Protein AF-A0A4R2F3A5-F1 (afdb_monomer)

Foldseek 3Di:
DDDDDDDDDPDPPPPPPLPVVLVDDDDVSQVVVCVLCVVLVHHDDDPDPVRSVVVLVVCVVVVPDSDPDDPVNSSVVVSVVSVVVVVVRPDPPPPPPPDDDDPVVQVVLVVVCVVVVHDSVVSVVCVVVPCPVVVVVVVVVVVVVVVVVVVVVVVVVVVVVVVVVVVVVVVVVVVVVVVLVVLVVVLVVLVVVLVVVVVCCVPPVPDDPVNNVVSVVVSVVVVVVSVVVVVVPD

Radius of gyration: 59.11 Å; Cα contacts (8 Å, |Δi|>4): 58; chains: 1; bounding box: 98×47×172 Å

Organism: NCBI:txid552357

Sequence (234 aa):
MSTDITNSGSSRRGRENQFKFLTSGTINKTEWLKKYLLKQGILVNSLYISGIIEELNHMRRSQQLLGELTWEELIKKMKKSYQTANYRASKPTRRTVAITLSAECINSIEKFAKSNKITKNLAVEELINDNFNLYFEKYKKLKHQEKIAREQNKSIELIEIKGTLKGEIKKLESVIKYKDKSIELMKIELDFLFKKLTSLAYEKKDIELDEFLEIQEKYFDCISRVNDSCKYFS

Secondary structure (DSSP, 8-state):
-----------GGG-S-TTGGGTSSSS-HHHHHHHHHHHTT-----SSHHHHHHHHHHHHHTT---TT--HHHHHHHHHHHHHHHHHHHHS--------PPPHHHHHHHHHHHHHHT--HHHHHHHHHSS-HHHHHHHHHHHHHHHHHHHHHHHHHHHHHHHHHHHHHHHHHHHHHHHHHHHHHHHHHHHHHHHHHHHHHHHHH--S-HHHHHHHHHHHHHHHHHHHHHHHT--

pLDDT: mean 74.79, std 15.0, range [25.98, 93.19]

Mean predicted aligned error: 20.96 Å

Solvent-accessible surface area (backbone atoms only — not comparable to full-atom values): 13975 Å² total; per-residue (Å²): 141,81,86,85,83,80,76,90,73,86,65,86,79,80,73,75,58,93,59,53,77,77,72,59,87,93,68,73,54,52,61,54,48,52,56,52,35,47,76,73,74,43,89,76,84,53,88,44,59,68,50,41,52,48,52,53,53,47,42,60,74,69,63,60,76,58,75,95,52,51,74,68,56,51,52,53,52,50,52,54,51,50,54,52,51,50,55,56,68,71,41,83,77,75,79,77,77,83,78,78,74,54,70,69,57,51,54,52,47,48,52,50,12,63,76,68,75,47,53,62,66,57,43,51,50,47,57,69,65,72,46,42,64,62,50,51,53,51,49,52,52,50,56,50,52,53,51,52,52,53,53,51,51,53,52,50,53,53,51,51,52,52,50,51,50,55,53,51,50,55,52,50,54,53,51,50,55,52,49,52,54,52,50,53,53,51,52,55,51,51,54,50,51,50,52,54,52,52,51,47,40,71,74,64,69,76,57,58,69,68,62,53,51,54,53,51,52,52,50,53,52,50,53,50,54,52,54,58,61,52,66,81,78,113

Structure (mmCIF, N/CA/C/O backbone):
data_AF-A0A4R2F3A5-F1
#
_entry.id   AF-A0A4R2F3A5-F1
#
loop_
_atom_site.group_PDB
_atom_site.id
_atom_site.type_symbol
_atom_site.label_atom_id
_atom_site.label_alt_id
_atom_site.label_comp_id
_atom_site.label_asym_id
_atom_site.label_entity_id
_atom_site.label_seq_id
_atom_site.pdbx_PDB_ins_code
_atom_site.Cartn_x
_atom_site.Cartn_y
_atom_site.Cartn_z
_atom_site.occupancy
_atom_site.B_iso_or_equiv
_atom_site.auth_seq_id
_atom_site.auth_comp_id
_atom_site.auth_asym_id
_atom_site.auth_atom_id
_atom_site.pdbx_PDB_model_num
ATOM 1 N N . MET A 1 1 ? 25.609 37.861 -103.794 1.00 41.16 1 MET A N 1
ATOM 2 C CA . MET A 1 1 ? 25.559 36.428 -103.440 1.00 41.16 1 MET A CA 1
ATOM 3 C C . MET A 1 1 ? 26.986 35.978 -103.235 1.00 41.16 1 MET A C 1
ATOM 5 O O . MET A 1 1 ? 27.676 35.695 -104.203 1.00 41.16 1 MET A O 1
ATOM 9 N N . SER A 1 2 ? 27.446 36.036 -101.991 1.00 25.98 2 SER A N 1
ATOM 10 C CA . SER A 1 2 ? 28.813 35.684 -101.627 1.00 25.98 2 SER A CA 1
ATOM 11 C C . SER A 1 2 ? 28.762 34.810 -100.389 1.00 25.98 2 SER A C 1
ATOM 13 O O . SER A 1 2 ? 28.007 35.062 -99.457 1.00 25.98 2 SER A O 1
ATOM 15 N N . THR A 1 3 ? 29.511 33.730 -100.507 1.00 31.59 3 THR A N 1
ATOM 16 C CA . THR A 1 3 ? 29.659 32.558 -99.659 1.00 31.59 3 THR A CA 1
ATOM 17 C C . THR A 1 3 ? 30.188 32.890 -98.268 1.00 31.59 3 THR A C 1
ATOM 19 O O . THR A 1 3 ? 31.326 33.347 -98.153 1.00 31.59 3 THR A O 1
ATOM 22 N N . ASP A 1 4 ? 29.426 32.555 -97.227 1.00 26.02 4 ASP A N 1
ATOM 23 C CA . ASP A 1 4 ? 29.957 32.468 -95.867 1.00 26.02 4 ASP A CA 1
ATOM 24 C C . ASP A 1 4 ? 30.541 31.077 -95.620 1.00 26.02 4 ASP A C 1
ATOM 26 O O . ASP A 1 4 ? 29.852 30.089 -95.361 1.00 26.02 4 ASP A O 1
ATOM 30 N N . ILE A 1 5 ? 31.867 31.034 -95.703 1.00 36.72 5 ILE A N 1
ATOM 31 C CA . ILE A 1 5 ? 32.716 30.002 -95.123 1.00 36.72 5 ILE A CA 1
ATOM 32 C C . ILE A 1 5 ? 32.721 30.257 -93.611 1.00 36.72 5 ILE A C 1
ATOM 34 O O . ILE A 1 5 ? 33.447 31.126 -93.130 1.00 36.72 5 ILE A O 1
ATOM 38 N N . THR A 1 6 ? 31.932 29.506 -92.838 1.00 33.56 6 THR A N 1
ATOM 39 C CA . THR A 1 6 ? 32.118 29.465 -91.382 1.00 33.56 6 THR A CA 1
ATOM 40 C C . THR A 1 6 ? 33.056 28.326 -91.010 1.00 33.56 6 THR A C 1
ATOM 42 O O . THR A 1 6 ? 32.737 27.140 -91.017 1.00 33.56 6 THR A O 1
ATOM 45 N N . ASN A 1 7 ? 34.275 28.770 -90.721 1.00 28.92 7 ASN A N 1
ATOM 46 C CA . ASN A 1 7 ? 35.384 28.054 -90.125 1.00 28.92 7 ASN A CA 1
ATOM 47 C C . ASN A 1 7 ? 34.969 27.039 -89.050 1.00 28.92 7 ASN A C 1
ATOM 49 O O . ASN A 1 7 ? 34.399 27.367 -88.009 1.00 28.92 7 ASN A O 1
ATOM 53 N N . SER A 1 8 ? 35.423 25.810 -89.275 1.00 38.56 8 SER A N 1
ATOM 54 C CA . SER A 1 8 ? 35.697 24.796 -88.267 1.00 38.56 8 SER A CA 1
ATOM 55 C C . SER A 1 8 ? 36.558 25.363 -87.133 1.00 38.56 8 SER A C 1
ATOM 57 O O . SER A 1 8 ? 37.737 25.661 -87.323 1.00 38.56 8 SER A O 1
ATOM 59 N N . GLY A 1 9 ? 35.981 25.480 -85.939 1.00 34.25 9 GLY A N 1
ATOM 60 C CA . GLY A 1 9 ? 36.665 26.048 -84.777 1.00 34.25 9 GLY A CA 1
ATOM 61 C C . GLY A 1 9 ? 36.134 25.552 -83.434 1.00 34.25 9 GLY A C 1
ATOM 62 O O . GLY A 1 9 ? 36.147 26.299 -82.461 1.00 34.25 9 GLY A O 1
ATOM 63 N N . SER A 1 10 ? 35.659 24.305 -83.332 1.00 34.47 10 SER A N 1
ATOM 64 C CA . SER A 1 10 ? 35.286 23.725 -82.035 1.00 34.47 10 SER A CA 1
ATOM 65 C C . SER A 1 10 ? 36.524 23.217 -81.282 1.00 34.47 10 SER A C 1
ATOM 67 O O . SER A 1 10 ? 36.947 22.065 -81.360 1.00 34.47 10 SER A O 1
ATOM 69 N N . SER A 1 11 ? 37.126 24.168 -80.567 1.00 33.09 11 SER A N 1
ATOM 70 C CA . SER A 1 11 ? 37.988 24.049 -79.387 1.00 33.09 11 SER A CA 1
ATOM 71 C C . SER A 1 11 ? 38.362 22.621 -78.944 1.00 33.09 11 SER A C 1
ATOM 73 O O . SER A 1 11 ? 37.605 21.907 -78.281 1.00 33.09 11 SER A O 1
ATOM 75 N N . ARG A 1 12 ? 39.618 22.242 -79.213 1.00 36.78 12 ARG A N 1
ATOM 76 C CA . ARG A 1 12 ? 40.298 21.036 -78.698 1.00 36.78 12 ARG A CA 1
ATOM 77 C C . ARG A 1 12 ? 40.442 20.990 -77.158 1.00 36.78 12 ARG A C 1
ATOM 79 O O . ARG A 1 12 ? 40.933 19.990 -76.651 1.00 36.78 12 ARG A O 1
ATOM 86 N N . ARG A 1 13 ? 39.994 22.006 -76.402 1.00 36.62 13 ARG A N 1
ATOM 87 C CA . ARG A 1 13 ? 40.165 22.103 -74.932 1.00 36.62 13 ARG A CA 1
ATOM 88 C C . ARG A 1 13 ? 39.034 21.483 -74.087 1.00 36.62 13 ARG A C 1
ATOM 90 O O . ARG A 1 13 ? 39.166 21.405 -72.876 1.00 36.62 13 ARG A O 1
ATOM 97 N N . GLY A 1 14 ? 37.942 20.997 -74.689 1.00 38.62 14 GLY A N 1
ATOM 98 C CA . GLY A 1 14 ? 36.805 20.390 -73.961 1.00 38.62 14 GLY A CA 1
ATOM 99 C C . GLY A 1 14 ? 36.843 18.860 -73.784 1.00 38.62 14 GLY A C 1
ATOM 100 O O . GLY A 1 14 ? 35.924 18.288 -73.203 1.00 38.62 14 GLY A O 1
ATOM 101 N N . ARG A 1 15 ? 37.868 18.171 -74.311 1.00 45.50 15 ARG A N 1
ATOM 102 C CA . ARG A 1 15 ? 37.985 16.693 -74.291 1.00 45.50 15 ARG A CA 1
ATOM 103 C C . ARG A 1 15 ? 38.938 16.163 -73.214 1.00 45.50 15 ARG A C 1
ATOM 105 O O . ARG A 1 15 ? 39.328 14.999 -73.266 1.00 45.50 15 ARG A O 1
ATOM 112 N N . GLU A 1 16 ? 39.320 16.987 -72.244 1.00 51.19 16 GLU A N 1
ATOM 113 C CA . GLU A 1 16 ? 40.162 16.553 -71.130 1.00 51.19 16 GLU A CA 1
ATOM 114 C C . GLU A 1 16 ? 39.345 15.729 -70.123 1.00 51.19 16 GLU A C 1
ATOM 116 O O . GLU A 1 16 ? 38.515 16.244 -69.379 1.00 51.19 16 GLU A O 1
ATOM 121 N N . ASN A 1 17 ? 39.576 14.411 -70.151 1.00 62.28 17 ASN A N 1
ATOM 122 C CA . ASN A 1 17 ? 39.140 13.393 -69.192 1.00 62.28 17 ASN A CA 1
ATOM 123 C C . ASN A 1 17 ? 37.719 13.574 -68.624 1.00 62.28 17 ASN A C 1
ATOM 125 O O . ASN A 1 17 ? 37.519 13.887 -67.450 1.00 62.28 17 ASN A O 1
ATOM 129 N N . GLN A 1 18 ? 36.707 13.232 -69.430 1.00 68.56 18 GLN A N 1
ATOM 130 C CA . GLN A 1 18 ? 35.302 13.122 -68.993 1.00 68.56 18 GLN A CA 1
ATOM 131 C C . GLN A 1 18 ? 35.112 12.177 -67.783 1.00 68.56 18 GLN A C 1
ATOM 133 O O . GLN A 1 18 ? 34.117 12.263 -67.066 1.00 68.56 18 GLN A O 1
ATOM 138 N N . PHE A 1 19 ? 36.106 11.329 -67.511 1.00 72.06 19 PHE A N 1
ATOM 139 C CA . PHE A 1 19 ? 36.180 10.393 -66.393 1.00 72.06 19 PHE A CA 1
ATOM 140 C C . PHE A 1 19 ? 36.966 10.919 -65.176 1.00 72.06 19 PHE A C 1
ATOM 142 O O . PHE A 1 19 ? 37.248 10.152 -64.261 1.00 72.06 19 PHE A O 1
ATOM 149 N N . LYS A 1 20 ? 37.299 12.219 -65.100 1.00 71.44 20 LYS A N 1
ATOM 150 C CA . LYS A 1 20 ? 38.043 12.822 -63.968 1.00 71.44 20 LYS A CA 1
ATOM 151 C C . LYS A 1 20 ? 37.375 12.595 -62.603 1.00 71.44 20 LYS A C 1
ATOM 153 O O . LYS A 1 20 ? 38.043 12.556 -61.579 1.00 71.44 20 LYS A O 1
ATOM 158 N N . PHE A 1 21 ? 36.058 12.388 -62.564 1.00 72.31 21 PHE A N 1
ATOM 159 C CA . PHE A 1 21 ? 35.355 12.046 -61.320 1.00 72.31 21 PHE A CA 1
ATOM 160 C C . PHE A 1 21 ? 35.685 10.633 -60.799 1.00 72.31 21 PHE A C 1
ATOM 162 O O . PHE A 1 21 ? 35.485 10.366 -59.620 1.00 72.31 21 PHE A O 1
ATOM 169 N N . LEU A 1 22 ? 36.225 9.746 -61.643 1.00 69.88 22 LEU A N 1
ATOM 170 C CA . LEU A 1 22 ? 36.699 8.417 -61.248 1.00 69.88 22 LEU A CA 1
ATOM 171 C C . LEU A 1 22 ? 38.111 8.461 -60.636 1.00 69.88 22 LEU A C 1
ATOM 173 O O . LEU A 1 22 ? 38.517 7.501 -59.980 1.00 69.88 22 LEU A O 1
ATOM 177 N N . THR A 1 23 ? 38.861 9.563 -60.777 1.00 60.12 23 THR A N 1
ATOM 178 C CA . THR A 1 23 ? 40.237 9.679 -60.257 1.00 60.12 23 THR A CA 1
ATOM 179 C C . THR A 1 23 ? 40.323 10.305 -58.856 1.00 60.12 23 THR A C 1
ATOM 181 O O . THR A 1 23 ? 41.245 9.972 -58.119 1.00 60.12 23 THR A O 1
ATOM 184 N N . SER A 1 24 ? 39.326 11.064 -58.381 1.00 55.78 24 SER A N 1
ATOM 185 C CA . SER A 1 24 ? 39.268 11.591 -56.996 1.00 55.78 24 SER A CA 1
ATOM 186 C C . SER A 1 24 ? 38.651 10.582 -56.003 1.00 55.78 24 SER A C 1
ATOM 188 O O . SER A 1 24 ? 37.639 9.960 -56.319 1.00 55.78 24 SER A O 1
ATOM 190 N N . GLY A 1 25 ? 39.336 10.311 -54.880 1.00 54.41 25 GLY A N 1
ATOM 191 C CA . GLY A 1 25 ? 39.268 9.101 -54.022 1.00 54.41 25 GLY A CA 1
ATOM 192 C C . GLY A 1 25 ? 37.936 8.648 -53.374 1.00 54.41 25 GLY A C 1
ATOM 193 O O . GLY A 1 25 ? 36.896 9.257 -53.585 1.00 54.41 25 GLY A O 1
ATOM 194 N N . THR A 1 26 ? 38.071 7.547 -52.597 1.00 55.94 26 THR A N 1
ATOM 195 C CA . THR A 1 26 ? 37.216 6.970 -51.511 1.00 55.94 26 THR A CA 1
ATOM 196 C C . THR A 1 26 ? 36.041 5.990 -51.763 1.00 55.94 26 THR A C 1
ATOM 198 O O . THR A 1 26 ? 35.147 5.917 -50.929 1.00 55.94 26 THR A O 1
ATOM 201 N N . ILE A 1 27 ? 36.084 5.116 -52.786 1.00 53.56 27 ILE A N 1
ATOM 202 C CA . ILE A 1 27 ? 35.318 3.831 -52.837 1.00 53.56 27 ILE A CA 1
ATOM 203 C C . ILE A 1 27 ? 36.202 2.739 -53.493 1.00 53.56 27 ILE A C 1
ATOM 205 O O . ILE A 1 27 ? 37.168 3.088 -54.167 1.00 53.56 27 ILE A O 1
ATOM 209 N N . ASN A 1 28 ? 35.899 1.435 -53.356 1.00 65.50 28 ASN A N 1
ATOM 210 C CA . ASN A 1 28 ? 36.341 0.374 -54.293 1.00 65.50 28 ASN A CA 1
ATOM 211 C C . ASN A 1 28 ? 35.826 0.687 -55.722 1.00 65.50 28 ASN A C 1
ATOM 213 O O . ASN A 1 28 ? 34.898 0.061 -56.237 1.00 65.50 28 ASN A O 1
ATOM 217 N N . LYS A 1 29 ? 36.361 1.744 -56.346 1.00 72.19 29 LYS A N 1
ATOM 218 C CA . LYS A 1 29 ? 35.803 2.386 -57.545 1.00 72.19 29 LYS A CA 1
ATOM 219 C C . LYS A 1 29 ? 35.746 1.435 -58.732 1.00 72.19 29 LYS A C 1
ATOM 221 O O . LYS A 1 29 ? 34.802 1.510 -59.509 1.00 72.19 29 LYS A O 1
ATOM 226 N N . THR A 1 30 ? 36.713 0.527 -58.846 1.00 72.44 30 THR A N 1
ATOM 227 C CA . THR A 1 30 ? 36.736 -0.511 -59.882 1.00 72.44 30 THR A CA 1
ATOM 228 C C . THR A 1 30 ? 35.520 -1.428 -59.778 1.00 72.44 30 THR A C 1
ATOM 230 O O . THR A 1 30 ? 34.867 -1.706 -60.778 1.00 72.44 30 THR A O 1
ATOM 233 N N . GLU A 1 31 ? 35.177 -1.874 -58.569 1.00 76.94 31 GLU A N 1
ATOM 234 C CA . GLU A 1 31 ? 34.071 -2.807 -58.347 1.00 76.94 31 GLU A CA 1
ATOM 235 C C . GLU A 1 31 ? 32.713 -2.126 -58.555 1.00 76.94 31 GLU A C 1
ATOM 237 O O . GLU A 1 31 ? 31.822 -2.682 -59.200 1.00 76.94 31 GLU A O 1
ATOM 242 N N . TRP A 1 32 ? 32.573 -0.887 -58.071 1.00 85.19 32 TRP A N 1
ATOM 243 C CA . TRP A 1 32 ? 31.397 -0.064 -58.350 1.00 85.19 32 TRP A CA 1
ATOM 244 C C . TRP A 1 32 ? 31.225 0.172 -59.856 1.00 85.19 32 TRP A C 1
ATOM 246 O O . TRP A 1 32 ? 30.126 -0.013 -60.378 1.00 85.19 32 TRP A O 1
ATOM 256 N N . LEU A 1 33 ? 32.305 0.531 -60.559 1.00 84.06 33 LEU A N 1
ATOM 257 C CA . LEU A 1 33 ? 32.274 0.836 -61.988 1.00 84.06 33 LEU A CA 1
ATOM 258 C C . LEU A 1 33 ? 31.902 -0.401 -62.810 1.00 84.06 33 LEU A C 1
ATOM 260 O O . LEU A 1 33 ? 31.012 -0.313 -63.649 1.00 84.06 33 LEU A O 1
ATOM 264 N N . LYS A 1 34 ? 32.488 -1.568 -62.510 1.00 82.44 34 LYS A N 1
ATOM 265 C CA . LYS A 1 34 ? 32.109 -2.847 -63.133 1.00 82.44 34 LYS A CA 1
ATOM 266 C C . LYS A 1 34 ? 30.631 -3.169 -62.925 1.00 82.44 34 LYS A C 1
ATOM 268 O O . LYS A 1 34 ? 29.929 -3.477 -63.882 1.00 82.44 34 LYS A O 1
ATOM 273 N N . LYS A 1 35 ? 30.132 -3.036 -61.690 1.00 84.50 35 LYS A N 1
ATOM 274 C CA . LYS A 1 35 ? 28.712 -3.260 -61.364 1.00 84.50 35 LYS A CA 1
ATOM 275 C C . LYS A 1 35 ? 27.789 -2.275 -62.085 1.00 84.50 35 LYS A C 1
ATOM 277 O O . LYS A 1 35 ? 26.702 -2.662 -62.506 1.00 84.50 35 LYS A O 1
ATOM 282 N N . TYR A 1 36 ? 28.190 -1.010 -62.211 1.00 85.00 36 TYR A N 1
ATOM 283 C CA . TYR A 1 36 ? 27.417 0.007 -62.922 1.00 85.00 36 TYR A CA 1
ATOM 284 C C . TYR A 1 36 ? 27.351 -0.289 -64.424 1.00 85.00 36 TYR A C 1
ATOM 286 O O . TYR A 1 36 ? 26.261 -0.306 -64.987 1.00 85.00 36 TYR A O 1
ATOM 294 N N . LEU A 1 37 ? 28.495 -0.568 -65.053 1.00 83.88 37 LEU A 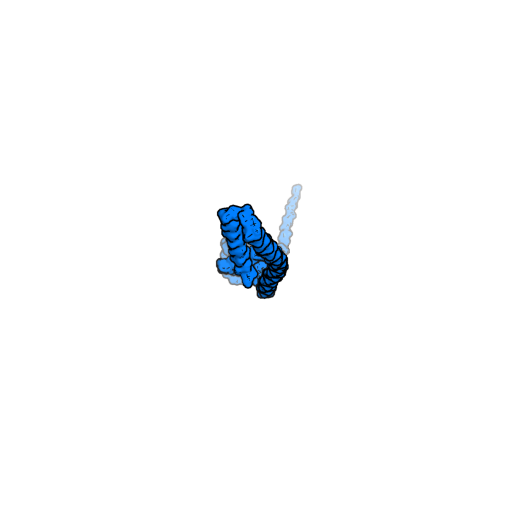N 1
ATOM 295 C CA . LEU A 1 37 ? 28.590 -0.856 -66.485 1.00 83.88 37 LEU A CA 1
ATOM 296 C C . LEU A 1 37 ? 27.830 -2.132 -66.857 1.00 83.88 37 LEU A C 1
ATOM 298 O O . LEU A 1 37 ? 27.034 -2.099 -67.793 1.00 83.88 37 LEU A O 1
ATOM 302 N N . LEU A 1 38 ? 27.940 -3.190 -66.046 1.00 84.88 38 LEU A N 1
ATOM 303 C CA . LEU A 1 38 ? 27.165 -4.418 -66.231 1.00 84.88 38 LEU A CA 1
ATOM 304 C C . LEU A 1 38 ? 25.650 -4.153 -66.214 1.00 84.88 38 LEU A C 1
ATOM 306 O O . LEU A 1 38 ? 24.922 -4.678 -67.048 1.00 84.88 38 LEU A O 1
ATOM 310 N N . LYS A 1 39 ? 25.164 -3.285 -65.314 1.00 83.69 39 LYS A N 1
ATOM 311 C CA . LYS A 1 39 ? 23.745 -2.875 -65.276 1.00 83.69 39 LYS A CA 1
ATOM 312 C C . LYS A 1 39 ? 23.303 -2.076 -66.500 1.00 83.69 39 LYS A C 1
ATOM 314 O O . LYS A 1 39 ? 22.107 -1.973 -66.739 1.00 83.69 39 LYS A O 1
ATOM 319 N N . GLN A 1 40 ? 24.235 -1.455 -67.216 1.00 80.12 40 GLN A N 1
ATOM 320 C CA . GLN A 1 40 ? 23.969 -0.786 -68.490 1.00 80.12 40 GLN A CA 1
ATOM 321 C C . GLN A 1 40 ? 24.195 -1.724 -69.691 1.00 80.12 40 GLN A C 1
ATOM 323 O O . GLN A 1 40 ? 24.136 -1.266 -70.825 1.00 80.12 40 GLN A O 1
ATOM 328 N N . GLY A 1 41 ? 24.463 -3.017 -69.456 1.00 78.88 41 GLY A N 1
ATOM 329 C CA . GLY A 1 41 ? 24.732 -4.007 -70.504 1.00 78.88 41 GLY A CA 1
ATOM 330 C C . GLY A 1 41 ? 26.150 -3.956 -71.083 1.00 78.88 41 GLY A C 1
ATOM 331 O O . GLY A 1 41 ? 26.411 -4.583 -72.102 1.00 78.88 41 GLY A O 1
ATOM 332 N N . ILE A 1 42 ? 27.072 -3.222 -70.454 1.00 81.75 42 ILE A N 1
ATOM 333 C CA . ILE A 1 42 ? 28.448 -3.040 -70.929 1.00 81.75 42 ILE A CA 1
ATOM 334 C C . ILE A 1 42 ? 29.363 -3.992 -70.158 1.00 81.75 42 ILE A C 1
ATOM 336 O O . ILE A 1 42 ? 29.543 -3.858 -68.944 1.00 81.75 42 ILE A O 1
ATOM 340 N N . LEU A 1 43 ? 29.963 -4.941 -70.871 1.00 79.19 43 LEU A N 1
ATOM 341 C CA . LEU A 1 43 ? 30.963 -5.851 -70.323 1.00 79.19 43 LEU A CA 1
ATOM 342 C C . LEU A 1 43 ? 32.352 -5.232 -70.472 1.00 79.19 43 LEU A C 1
ATOM 344 O O . LEU A 1 43 ? 32.739 -4.834 -71.567 1.00 79.19 43 LEU A O 1
ATOM 348 N N . VAL A 1 44 ? 33.084 -5.157 -69.361 1.00 80.62 44 VAL A N 1
ATOM 349 C CA . VAL A 1 44 ? 34.471 -4.678 -69.322 1.00 80.62 44 VAL A CA 1
ATOM 350 C C . VAL A 1 44 ? 35.359 -5.714 -68.650 1.00 80.62 44 VAL A C 1
ATOM 352 O O . VAL A 1 44 ? 35.000 -6.261 -67.602 1.00 80.62 44 VAL A O 1
ATOM 355 N N . ASN A 1 45 ? 36.519 -5.977 -69.245 1.00 76.69 45 ASN A N 1
ATOM 356 C CA . ASN A 1 45 ? 37.405 -7.064 -68.819 1.00 76.69 45 ASN A CA 1
ATOM 357 C C . ASN A 1 45 ? 38.542 -6.571 -67.920 1.00 76.69 45 ASN A C 1
ATOM 359 O O . ASN A 1 45 ? 39.049 -7.326 -67.087 1.00 76.69 45 ASN A O 1
ATOM 363 N N . SER A 1 46 ? 38.914 -5.294 -68.020 1.00 77.69 46 SER A N 1
ATOM 364 C CA . SER A 1 46 ? 40.027 -4.747 -67.255 1.00 77.69 46 SER A CA 1
ATOM 365 C C . SER A 1 46 ? 39.834 -4.825 -65.735 1.00 77.69 46 SER A C 1
ATOM 367 O O . SER A 1 46 ? 38.757 -4.595 -65.179 1.00 77.69 46 SER A O 1
ATOM 369 N N . LEU A 1 47 ? 40.919 -5.146 -65.029 1.00 69.56 47 LEU A N 1
ATOM 370 C CA . LEU A 1 47 ? 41.004 -5.185 -63.565 1.00 69.56 47 LEU A CA 1
ATOM 371 C C . LEU A 1 47 ? 41.235 -3.803 -62.940 1.00 69.56 47 LEU A C 1
ATOM 373 O O . LEU A 1 47 ? 41.021 -3.640 -61.741 1.00 69.56 47 LEU A O 1
ATOM 377 N N . TYR A 1 48 ? 41.629 -2.808 -63.735 1.00 77.00 48 TYR A N 1
ATOM 378 C CA . TYR A 1 48 ? 41.995 -1.476 -63.259 1.00 77.00 48 TYR A CA 1
ATOM 379 C C . TYR A 1 48 ? 41.100 -0.406 -63.879 1.00 77.00 48 TYR A C 1
ATOM 381 O O . TYR A 1 48 ? 40.662 -0.518 -65.018 1.00 77.00 48 TYR A O 1
ATOM 389 N N . ILE A 1 49 ? 40.852 0.677 -63.139 1.00 76.19 49 ILE A N 1
ATOM 390 C CA . ILE A 1 49 ? 40.021 1.798 -63.611 1.00 76.19 49 ILE A CA 1
ATOM 391 C C . ILE A 1 49 ? 40.595 2.410 -64.890 1.00 76.19 49 ILE A C 1
ATOM 393 O O . ILE A 1 49 ? 39.828 2.758 -65.779 1.00 76.19 49 ILE A O 1
ATOM 397 N N . SER A 1 50 ? 41.922 2.527 -64.990 1.00 75.50 50 SER A N 1
ATOM 398 C CA . SER A 1 50 ? 42.601 3.027 -66.189 1.00 75.50 50 SER A CA 1
ATOM 399 C C . SER A 1 50 ? 42.258 2.187 -67.416 1.00 75.50 50 SER A C 1
ATOM 401 O O . SER A 1 50 ? 41.804 2.743 -68.410 1.00 75.50 50 SER A O 1
ATOM 403 N N . GLY A 1 51 ? 42.359 0.861 -67.316 1.00 77.69 51 GLY A N 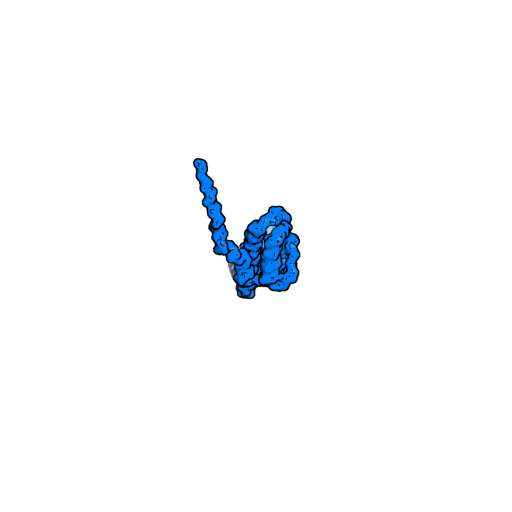1
ATOM 404 C CA . GLY A 1 51 ? 42.016 -0.025 -68.426 1.00 77.69 51 GLY A CA 1
ATOM 405 C C . GLY A 1 51 ? 40.513 -0.062 -68.726 1.00 77.69 51 GLY A C 1
ATOM 406 O O . GLY A 1 51 ? 40.133 -0.106 -69.887 1.00 77.69 51 GLY A O 1
ATOM 407 N N . ILE A 1 52 ? 39.635 0.075 -67.722 1.00 78.81 52 ILE A N 1
ATOM 408 C CA . ILE A 1 52 ? 38.190 0.247 -67.969 1.00 78.81 52 ILE A CA 1
ATOM 409 C C . ILE A 1 52 ? 37.924 1.565 -68.719 1.00 78.81 52 ILE A C 1
ATOM 411 O O . ILE A 1 52 ? 37.108 1.606 -69.635 1.00 78.81 52 ILE A O 1
ATOM 415 N N . ILE A 1 53 ? 38.608 2.656 -68.361 1.00 80.25 53 ILE A N 1
ATOM 416 C CA . ILE A 1 53 ? 38.497 3.945 -69.062 1.00 80.25 53 ILE A CA 1
ATOM 417 C C . ILE A 1 53 ? 39.020 3.831 -70.500 1.00 80.25 53 ILE A C 1
ATOM 419 O O . ILE A 1 53 ? 38.436 4.422 -71.407 1.00 80.25 53 ILE A O 1
ATOM 423 N N . GLU A 1 54 ? 40.095 3.081 -70.730 1.00 78.94 54 GLU A N 1
ATOM 424 C CA . GLU A 1 54 ? 40.619 2.802 -72.070 1.00 78.94 54 GLU A CA 1
ATOM 425 C C . GLU A 1 54 ? 39.626 1.995 -72.912 1.00 78.94 54 GLU A C 1
ATOM 427 O O . GLU A 1 54 ? 39.339 2.398 -74.038 1.00 78.94 54 GLU A O 1
ATOM 432 N N . GLU A 1 55 ? 39.023 0.942 -72.352 1.00 81.12 55 GLU A N 1
ATOM 433 C CA . GLU A 1 55 ? 37.961 0.163 -73.003 1.00 81.12 55 GLU A CA 1
ATOM 434 C C . GLU A 1 55 ? 36.745 1.042 -73.344 1.00 81.12 55 GLU A C 1
ATOM 436 O O . GLU A 1 55 ? 36.254 1.011 -74.472 1.00 81.12 55 GLU A O 1
ATOM 441 N N . LEU A 1 56 ? 36.302 1.911 -72.428 1.00 80.62 56 LEU A N 1
ATOM 442 C CA . LEU A 1 56 ? 35.203 2.852 -72.684 1.00 80.62 56 LEU A CA 1
ATOM 443 C C . LEU A 1 56 ? 35.556 3.887 -73.763 1.00 80.62 56 LEU A C 1
ATOM 445 O O . LEU A 1 56 ? 34.723 4.228 -74.604 1.00 80.62 56 LEU A O 1
ATOM 449 N N . ASN A 1 57 ? 36.793 4.387 -73.770 1.00 79.62 57 ASN A N 1
ATOM 450 C CA . ASN A 1 57 ? 37.271 5.287 -74.818 1.00 79.62 57 ASN A CA 1
ATOM 451 C C . ASN A 1 57 ? 37.372 4.576 -76.172 1.00 79.62 57 ASN A C 1
ATOM 453 O O . ASN A 1 57 ? 37.095 5.198 -77.199 1.00 79.62 57 ASN A O 1
ATOM 457 N N . HIS A 1 58 ? 37.742 3.295 -76.182 1.00 80.44 58 HIS A N 1
ATOM 458 C CA . HIS A 1 58 ? 37.752 2.466 -77.379 1.00 80.44 58 HIS A CA 1
ATOM 459 C C . HIS A 1 58 ? 36.330 2.267 -77.918 1.00 80.44 58 HIS A C 1
ATOM 461 O O . HIS A 1 58 ? 36.088 2.597 -79.075 1.00 80.44 58 HIS A O 1
ATOM 467 N N . MET A 1 59 ? 35.373 1.863 -77.072 1.00 78.31 59 MET A N 1
ATOM 468 C CA . MET A 1 59 ? 33.953 1.707 -77.435 1.00 78.31 59 MET A CA 1
ATOM 469 C C . MET A 1 59 ? 33.338 3.003 -77.984 1.00 78.31 59 MET A C 1
ATOM 471 O O . MET A 1 59 ? 32.527 2.987 -78.910 1.00 78.31 59 MET A O 1
ATOM 475 N N . ARG A 1 60 ? 33.750 4.156 -77.442 1.00 76.75 60 ARG A N 1
ATOM 476 C CA . ARG A 1 60 ? 33.340 5.467 -77.957 1.00 76.75 60 ARG A CA 1
ATOM 477 C C . ARG A 1 60 ? 33.887 5.730 -79.356 1.00 76.75 60 ARG A C 1
ATOM 479 O O . ARG A 1 60 ? 33.165 6.252 -80.202 1.00 76.75 60 ARG A O 1
ATOM 486 N N . ARG A 1 61 ? 35.168 5.428 -79.591 1.00 78.00 61 ARG A N 1
ATOM 487 C CA . ARG A 1 61 ? 35.821 5.637 -80.894 1.00 78.00 61 ARG A CA 1
ATOM 488 C C . ARG A 1 61 ? 35.284 4.685 -81.958 1.00 78.00 61 ARG A C 1
ATOM 490 O O . ARG A 1 61 ? 35.150 5.105 -83.099 1.00 78.00 61 ARG A O 1
ATOM 497 N N . SER A 1 62 ? 34.942 3.456 -81.580 1.00 74.56 62 SER A N 1
ATOM 498 C CA . SER A 1 62 ? 34.359 2.454 -82.476 1.00 74.56 62 SER A CA 1
ATOM 499 C C . SER A 1 62 ? 32.867 2.665 -82.757 1.00 74.56 62 SER A C 1
ATOM 501 O O . SER A 1 62 ? 32.278 1.850 -83.458 1.00 74.56 62 SER A O 1
ATOM 503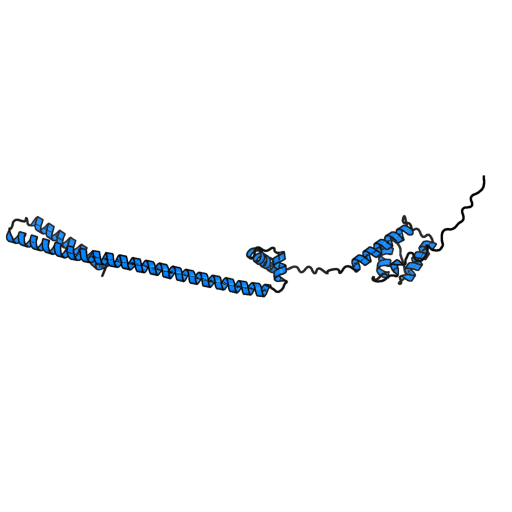 N N . GLN A 1 63 ? 32.250 3.731 -82.221 1.00 67.12 63 GLN A N 1
ATOM 504 C CA . GLN A 1 63 ? 30.810 4.011 -82.326 1.00 67.12 63 GLN A CA 1
ATOM 505 C C . GLN A 1 63 ? 29.934 2.804 -81.966 1.00 67.12 63 GLN A C 1
ATOM 507 O O . GLN A 1 63 ? 28.845 2.624 -82.511 1.00 67.12 63 GLN A O 1
ATOM 512 N N . GLN A 1 64 ? 30.400 1.971 -81.033 1.00 65.88 64 GLN A N 1
ATOM 513 C CA . GLN A 1 64 ? 29.627 0.826 -80.590 1.00 65.88 64 GLN A CA 1
ATOM 514 C C . GLN A 1 64 ? 28.348 1.348 -79.924 1.00 65.88 64 GLN A C 1
ATOM 516 O O . GLN A 1 64 ? 28.404 2.114 -78.958 1.00 65.88 64 GLN A O 1
ATOM 521 N N . LEU A 1 65 ? 27.201 1.006 -80.515 1.00 56.94 65 LEU A N 1
ATOM 522 C CA . LEU A 1 65 ? 25.896 1.515 -80.108 1.00 56.94 65 LEU A CA 1
ATOM 523 C C . LEU A 1 65 ? 25.588 1.068 -78.676 1.00 56.94 65 LEU A C 1
ATOM 525 O O . LEU A 1 65 ? 25.466 -0.122 -78.393 1.00 56.94 65 LEU A O 1
ATOM 529 N N . LEU A 1 66 ? 25.415 2.038 -77.781 1.00 60.09 66 LEU A N 1
ATOM 530 C CA . LEU A 1 66 ? 24.867 1.847 -76.437 1.00 60.09 66 LEU A CA 1
ATOM 531 C C . LEU A 1 66 ? 23.333 1.850 -76.488 1.00 60.09 66 LEU A C 1
ATOM 533 O O . LEU A 1 66 ? 22.679 2.644 -75.817 1.00 60.09 66 LEU A O 1
ATOM 537 N N . GLY A 1 67 ? 22.746 0.994 -77.328 1.00 64.31 67 GLY A N 1
ATOM 538 C CA . GLY A 1 67 ? 21.297 0.992 -77.559 1.00 64.31 67 GLY A CA 1
ATOM 539 C C . GLY A 1 67 ? 20.757 2.397 -77.875 1.00 64.31 67 GLY A C 1
ATOM 540 O O . GLY A 1 67 ? 21.315 3.099 -78.714 1.00 64.31 67 GLY A O 1
ATOM 541 N N . GLU A 1 68 ? 19.698 2.813 -77.173 1.00 62.31 68 GLU A N 1
ATOM 542 C CA . GLU A 1 68 ? 19.040 4.128 -77.311 1.00 62.31 68 GLU A CA 1
ATOM 543 C C . GLU A 1 68 ? 19.772 5.289 -76.607 1.00 62.31 68 GLU A C 1
ATOM 545 O O . GLU A 1 68 ? 19.337 6.436 -76.697 1.00 62.31 68 GLU A O 1
ATOM 550 N N . LEU A 1 69 ? 20.854 5.021 -75.868 1.00 68.88 69 LEU A N 1
ATOM 551 C CA . LEU A 1 69 ? 21.486 6.016 -75.005 1.00 68.88 69 LEU A CA 1
ATOM 552 C C . LEU A 1 69 ? 22.700 6.666 -75.676 1.00 68.88 69 LEU A C 1
ATOM 554 O O . LEU A 1 69 ? 23.635 5.988 -76.107 1.00 68.88 69 LEU A O 1
ATOM 558 N N . THR A 1 70 ? 22.756 7.997 -75.683 1.00 77.62 70 THR A N 1
ATOM 559 C CA . THR A 1 70 ? 23.948 8.704 -76.169 1.00 77.62 70 THR A CA 1
ATOM 560 C C . THR A 1 70 ? 25.116 8.582 -75.181 1.00 77.62 70 THR A C 1
ATOM 562 O O . THR A 1 70 ? 24.940 8.483 -73.961 1.00 77.62 70 THR A O 1
ATOM 565 N N . TRP A 1 71 ? 26.353 8.645 -75.687 1.00 77.38 71 TRP A N 1
ATOM 566 C CA . TRP A 1 71 ? 27.563 8.637 -74.849 1.00 77.38 71 TRP A CA 1
ATOM 567 C C . TRP A 1 71 ? 27.571 9.754 -73.792 1.00 77.38 71 TRP A C 1
ATOM 569 O O . TRP A 1 71 ? 28.087 9.571 -72.687 1.00 77.38 71 TRP A O 1
ATOM 579 N N . GLU A 1 72 ? 26.980 10.907 -74.103 1.00 79.06 72 GLU A N 1
ATOM 580 C CA . GLU A 1 72 ? 26.877 12.038 -73.177 1.00 79.06 72 GLU A CA 1
ATOM 581 C C . GLU A 1 72 ? 25.890 11.759 -72.037 1.00 79.06 72 GLU A C 1
ATOM 583 O O . GLU A 1 72 ? 26.179 12.042 -70.868 1.00 79.06 72 GLU A O 1
ATOM 588 N N . GLU A 1 73 ? 24.756 11.128 -72.344 1.00 79.88 73 GLU A N 1
ATOM 589 C CA . GLU A 1 73 ? 23.783 10.687 -71.346 1.00 79.88 73 GLU A CA 1
ATOM 590 C C . GLU A 1 73 ? 24.342 9.590 -70.444 1.00 79.88 73 GLU A C 1
ATOM 592 O O . GLU A 1 73 ? 24.104 9.626 -69.231 1.00 79.88 73 GLU A O 1
ATOM 597 N N . LEU A 1 74 ? 25.132 8.662 -70.996 1.00 83.00 74 LEU A N 1
ATOM 598 C CA . LEU A 1 74 ? 25.812 7.626 -70.217 1.00 83.00 74 LEU A CA 1
ATOM 599 C C . LEU A 1 74 ? 26.718 8.261 -69.160 1.00 83.00 74 LEU A C 1
ATOM 601 O O . LEU A 1 74 ? 26.618 7.940 -67.973 1.00 83.00 74 LEU A O 1
ATOM 605 N N . ILE A 1 75 ? 27.568 9.205 -69.577 1.00 82.25 75 ILE A N 1
ATOM 606 C CA . ILE A 1 75 ? 28.506 9.898 -68.688 1.00 82.25 75 ILE A CA 1
ATOM 607 C C . ILE A 1 75 ? 27.749 10.708 -67.629 1.00 82.25 75 ILE A C 1
ATOM 609 O O . ILE A 1 75 ? 28.109 10.672 -66.448 1.00 82.25 75 ILE A O 1
ATOM 613 N N . LYS A 1 76 ? 26.667 11.398 -68.011 1.00 82.75 76 LYS A N 1
ATOM 614 C CA . LYS A 1 76 ? 25.836 12.184 -67.085 1.00 82.75 76 LYS A CA 1
ATOM 615 C C . LYS A 1 76 ? 25.166 11.301 -66.027 1.00 82.75 76 LYS A C 1
ATOM 617 O O . LYS A 1 76 ? 25.239 11.616 -64.834 1.00 82.75 76 LYS A O 1
ATOM 622 N N . LYS A 1 77 ? 24.557 10.180 -66.434 1.00 84.69 77 LYS A N 1
ATOM 623 C CA . LYS A 1 77 ? 23.939 9.197 -65.522 1.00 84.69 77 LYS A CA 1
ATOM 624 C C . LYS A 1 77 ? 24.981 8.564 -64.598 1.00 84.69 77 LYS A C 1
ATOM 626 O O . LYS A 1 77 ? 24.760 8.475 -63.388 1.00 84.69 77 LYS A O 1
ATOM 631 N N . MET A 1 78 ? 26.147 8.227 -65.142 1.00 83.94 78 MET A N 1
ATOM 632 C CA . MET A 1 78 ? 27.245 7.620 -64.395 1.00 83.94 78 MET A CA 1
ATOM 633 C C . MET A 1 78 ? 27.804 8.566 -63.329 1.00 83.94 78 MET A C 1
ATOM 635 O O . MET A 1 78 ? 27.965 8.164 -62.177 1.00 83.94 78 MET A O 1
ATOM 639 N N . LYS A 1 79 ? 28.011 9.847 -63.659 1.00 84.25 79 LYS A N 1
ATOM 640 C CA . LYS A 1 79 ? 28.466 10.864 -62.698 1.00 84.25 79 LYS A CA 1
ATOM 641 C C . LYS A 1 79 ? 27.477 11.043 -61.539 1.00 84.25 79 LYS A C 1
ATOM 643 O O . LYS A 1 79 ? 27.894 11.087 -60.383 1.00 84.25 79 LYS A O 1
ATOM 648 N N . LYS A 1 80 ? 26.168 11.090 -61.825 1.00 84.81 80 LYS A N 1
ATOM 649 C CA . LYS A 1 80 ? 25.112 11.208 -60.798 1.00 84.81 80 LYS A CA 1
ATOM 650 C C . LYS A 1 80 ? 25.054 9.975 -59.887 1.00 84.81 80 LYS A C 1
ATOM 652 O O . LYS A 1 80 ? 24.927 10.102 -58.667 1.00 84.81 80 LYS A O 1
ATOM 657 N N . SER A 1 81 ? 25.175 8.781 -60.470 1.00 84.62 81 SER A N 1
ATOM 658 C CA . SER A 1 81 ? 25.223 7.522 -59.718 1.00 84.62 81 SER A CA 1
ATOM 659 C C . SER A 1 81 ? 26.444 7.463 -58.794 1.00 84.62 81 SER A C 1
ATOM 661 O O . SER A 1 81 ? 26.303 7.142 -57.613 1.00 84.62 81 SER A O 1
ATOM 663 N N . TYR A 1 82 ? 27.614 7.875 -59.293 1.00 83.62 82 TYR A N 1
ATOM 664 C CA . TYR A 1 82 ? 28.851 7.937 -58.515 1.00 83.62 82 TYR A CA 1
ATOM 665 C C . TYR A 1 82 ? 28.736 8.888 -57.317 1.00 83.62 82 TYR A C 1
ATOM 667 O O . TYR A 1 82 ? 29.053 8.517 -56.191 1.00 83.62 82 TYR A O 1
ATOM 675 N N . GLN A 1 83 ? 28.199 10.095 -57.529 1.00 80.75 83 GLN A N 1
ATOM 676 C CA . GLN A 1 83 ? 27.970 11.067 -56.452 1.00 80.75 83 GLN A CA 1
ATOM 677 C C . GLN A 1 83 ? 27.027 10.526 -55.369 1.00 80.75 83 GLN A C 1
ATOM 679 O O . GLN A 1 83 ? 27.285 10.696 -54.179 1.00 80.75 83 GLN A O 1
ATOM 684 N N . THR A 1 84 ? 25.959 9.830 -55.769 1.00 80.00 84 THR A N 1
ATOM 685 C CA . THR A 1 84 ? 25.001 9.224 -54.831 1.00 80.00 84 THR A CA 1
ATOM 686 C C . THR A 1 84 ? 25.641 8.090 -54.027 1.00 80.00 84 THR A C 1
ATOM 688 O O . THR A 1 84 ? 25.386 7.962 -52.830 1.00 80.00 84 THR A O 1
ATOM 691 N N . ALA A 1 85 ? 26.481 7.272 -54.668 1.00 76.19 85 ALA A N 1
ATOM 692 C CA . ALA A 1 85 ? 27.218 6.200 -54.006 1.00 76.19 85 ALA A CA 1
ATOM 693 C C . ALA A 1 85 ? 28.218 6.755 -52.982 1.00 76.19 85 ALA A C 1
ATOM 695 O O . ALA A 1 85 ? 28.200 6.322 -51.831 1.00 76.19 85 ALA A O 1
ATOM 696 N N . ASN A 1 86 ? 29.000 7.771 -53.360 1.00 75.75 86 ASN A N 1
ATOM 697 C CA . ASN A 1 86 ? 29.921 8.455 -52.450 1.00 75.75 86 ASN A CA 1
ATOM 698 C C . ASN A 1 86 ? 29.191 9.091 -51.263 1.00 75.75 86 ASN A C 1
ATOM 700 O O . ASN A 1 86 ? 29.617 8.909 -50.130 1.00 75.75 86 ASN A O 1
ATOM 704 N N . TYR A 1 87 ? 28.058 9.762 -51.495 1.00 73.19 87 TYR A N 1
ATOM 705 C CA . TYR A 1 87 ? 27.255 10.360 -50.422 1.00 73.19 87 TYR A CA 1
ATOM 706 C C . TYR A 1 87 ? 26.692 9.320 -49.438 1.00 73.19 87 TYR A C 1
ATOM 708 O O . TYR A 1 87 ? 26.601 9.571 -48.236 1.00 73.19 87 TYR A O 1
ATOM 716 N N . ARG A 1 88 ? 26.305 8.134 -49.927 1.00 68.00 88 ARG A N 1
ATOM 717 C CA . ARG A 1 88 ? 25.847 7.029 -49.069 1.00 68.00 88 ARG A CA 1
ATOM 718 C C . ARG A 1 88 ? 26.993 6.399 -48.284 1.00 68.00 88 ARG A C 1
ATOM 720 O O . ARG A 1 88 ? 26.793 6.084 -47.120 1.00 68.00 88 ARG A O 1
ATOM 727 N N . ALA A 1 89 ? 28.166 6.245 -48.897 1.00 66.81 89 ALA A N 1
ATOM 728 C CA . ALA A 1 89 ? 29.358 5.717 -48.237 1.00 66.81 89 ALA A CA 1
ATOM 729 C C . ALA A 1 89 ? 29.937 6.688 -47.193 1.00 66.81 89 ALA A C 1
ATOM 731 O O . ALA A 1 89 ? 30.464 6.250 -46.177 1.00 66.81 89 ALA A O 1
ATOM 732 N N . SER A 1 90 ? 29.810 8.002 -47.414 1.00 64.19 90 SER A N 1
ATOM 733 C CA . SER A 1 90 ? 30.251 9.028 -46.462 1.00 64.19 90 SER A CA 1
ATOM 734 C C . SER A 1 90 ? 29.295 9.216 -45.285 1.00 64.19 90 SER A C 1
ATOM 736 O O . SER A 1 90 ? 29.658 9.856 -44.301 1.00 64.19 90 SER A O 1
ATOM 738 N N . LYS A 1 91 ? 28.059 8.704 -45.368 1.00 61.31 91 LYS A N 1
ATOM 739 C CA . LYS A 1 91 ? 27.165 8.681 -44.212 1.00 61.31 91 LYS A CA 1
ATOM 740 C C . LYS A 1 91 ? 27.571 7.527 -43.299 1.00 61.31 91 LYS A C 1
ATOM 742 O O . LYS A 1 91 ? 27.643 6.397 -43.777 1.00 61.31 91 LYS A O 1
ATOM 747 N N . PRO A 1 92 ? 27.764 7.760 -41.991 1.00 55.47 92 PRO A N 1
ATOM 748 C CA . PRO A 1 92 ? 27.904 6.664 -41.052 1.00 55.47 92 PRO A CA 1
ATOM 749 C C . PRO A 1 92 ? 26.614 5.842 -41.100 1.00 55.47 92 PRO A C 1
ATOM 751 O O . PRO A 1 92 ? 25.564 6.271 -40.618 1.00 55.47 92 PRO A O 1
ATOM 754 N N . THR A 1 93 ? 26.666 4.663 -41.719 1.00 56.22 93 THR A N 1
ATOM 755 C CA . THR A 1 93 ? 25.640 3.637 -41.551 1.00 56.22 93 THR A CA 1
ATOM 756 C C . THR A 1 93 ? 25.620 3.284 -40.074 1.00 56.22 93 THR A C 1
ATOM 758 O O . THR A 1 93 ? 26.436 2.486 -39.613 1.00 56.22 93 THR A O 1
ATOM 761 N N . ARG A 1 94 ? 24.707 3.894 -39.309 1.00 48.81 94 ARG A N 1
ATOM 762 C CA . ARG A 1 94 ? 24.312 3.357 -38.009 1.00 48.81 94 ARG A CA 1
ATOM 763 C C . ARG A 1 94 ? 23.829 1.938 -38.286 1.00 48.81 94 ARG A C 1
ATOM 765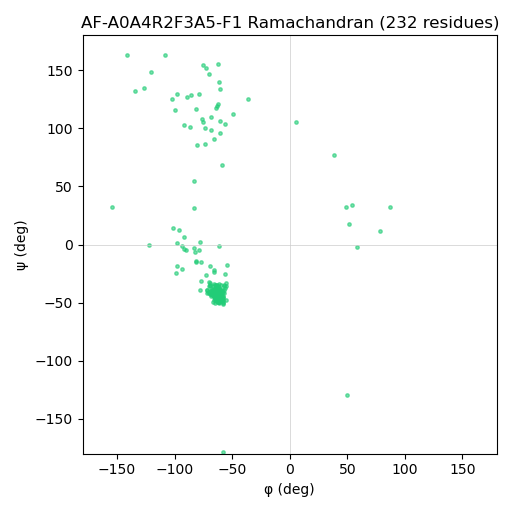 O O . ARG A 1 94 ? 22.757 1.749 -38.851 1.00 48.81 94 ARG A O 1
ATOM 772 N N . ARG A 1 95 ? 24.653 0.942 -37.958 1.00 46.97 95 ARG A N 1
ATOM 773 C CA . ARG A 1 95 ? 24.200 -0.441 -37.845 1.00 46.97 95 ARG A CA 1
ATOM 774 C C . ARG A 1 95 ? 23.246 -0.460 -36.658 1.00 46.97 95 ARG A C 1
ATOM 776 O O . ARG A 1 95 ? 23.681 -0.578 -35.519 1.00 46.97 95 ARG A O 1
ATOM 783 N N . THR A 1 96 ? 21.960 -0.246 -36.904 1.00 45.06 96 THR A N 1
ATOM 784 C CA . THR A 1 96 ? 20.927 -0.511 -35.908 1.00 45.06 96 THR A CA 1
ATOM 785 C C . THR A 1 96 ? 20.870 -2.020 -35.731 1.00 45.06 96 THR A C 1
ATOM 787 O O . THR A 1 96 ? 20.304 -2.738 -36.552 1.00 45.06 96 THR A O 1
ATOM 790 N N . VAL A 1 97 ? 21.523 -2.514 -34.682 1.00 44.09 97 VAL A N 1
ATOM 791 C CA . VAL A 1 97 ? 21.292 -3.871 -34.196 1.00 44.09 97 VAL A CA 1
ATOM 792 C C . VAL A 1 97 ? 19.883 -3.862 -33.616 1.00 44.09 97 VAL A C 1
ATOM 794 O O . VAL A 1 97 ? 19.627 -3.197 -32.614 1.00 44.09 97 VAL A O 1
ATOM 797 N N . ALA A 1 98 ? 18.944 -4.533 -34.280 1.00 52.88 98 ALA A N 1
ATOM 798 C CA . ALA A 1 98 ? 17.607 -4.728 -33.740 1.00 52.88 98 ALA A CA 1
ATOM 799 C C . ALA A 1 98 ? 17.694 -5.772 -32.618 1.00 52.88 98 ALA A C 1
ATOM 801 O O . ALA A 1 98 ? 17.543 -6.967 -32.854 1.00 52.88 98 ALA A O 1
ATOM 802 N N . ILE A 1 99 ? 17.999 -5.326 -31.399 1.00 58.41 99 ILE A N 1
ATOM 803 C CA . ILE A 1 99 ? 17.931 -6.180 -30.214 1.00 58.41 99 ILE A CA 1
ATOM 804 C C . ILE A 1 99 ? 16.453 -6.321 -29.864 1.00 58.41 99 ILE A C 1
ATOM 806 O O . ILE A 1 99 ? 15.808 -5.367 -29.431 1.00 58.41 99 ILE A O 1
ATOM 810 N N . THR A 1 100 ? 15.893 -7.502 -30.105 1.00 62.44 100 THR A N 1
ATOM 811 C CA . THR A 1 100 ? 14.527 -7.815 -29.683 1.00 62.44 100 THR A CA 1
ATOM 812 C C . THR A 1 100 ? 14.568 -8.216 -28.213 1.00 62.44 100 THR A C 1
ATOM 814 O O . THR A 1 100 ? 15.223 -9.191 -27.852 1.00 62.44 100 THR A O 1
ATOM 817 N N . LEU A 1 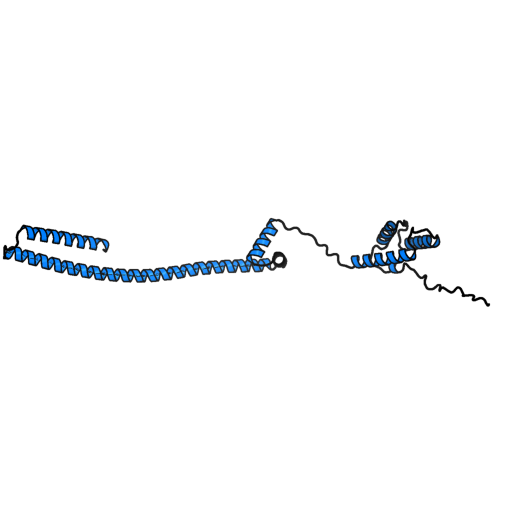101 ? 13.911 -7.443 -27.350 1.00 66.50 101 LEU A N 1
ATOM 818 C CA . LEU A 1 101 ? 13.755 -7.799 -25.939 1.00 66.50 101 LEU A CA 1
ATOM 819 C C . LEU A 1 101 ? 12.796 -8.989 -25.807 1.00 66.50 101 LEU A C 1
ATOM 821 O O . LEU A 1 101 ? 11.840 -9.105 -26.577 1.00 66.50 101 LEU A O 1
ATOM 825 N N . SER A 1 102 ? 13.028 -9.858 -24.821 1.00 77.62 102 SER A N 1
ATOM 826 C CA . SER A 1 102 ? 12.102 -10.952 -24.514 1.00 77.62 102 SER A CA 1
ATOM 827 C C . SER A 1 102 ? 10.736 -10.405 -24.075 1.00 77.62 102 SER A C 1
ATOM 829 O O . SER A 1 102 ? 10.625 -9.287 -23.559 1.00 77.62 102 SER A O 1
ATOM 831 N N . ALA A 1 103 ? 9.680 -11.204 -24.249 1.00 74.31 103 ALA A N 1
A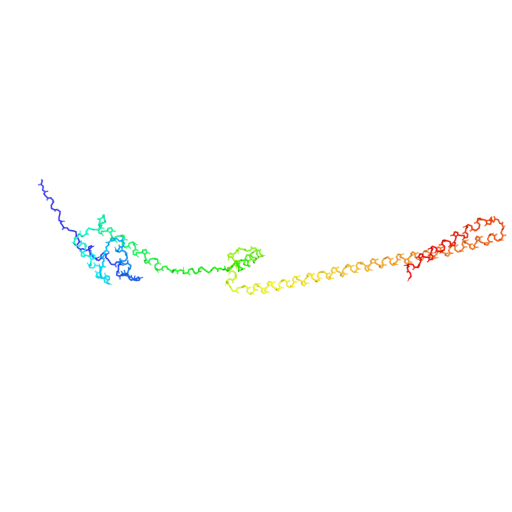TOM 832 C CA . ALA A 1 103 ? 8.323 -10.822 -23.851 1.00 74.31 103 ALA A CA 1
ATOM 833 C C . ALA A 1 103 ? 8.226 -10.469 -22.351 1.00 74.31 103 ALA A C 1
ATOM 835 O O . ALA A 1 103 ? 7.514 -9.542 -21.968 1.00 74.31 103 ALA A O 1
ATOM 836 N N . GLU A 1 104 ? 8.996 -11.150 -21.500 1.00 76.19 104 GLU A N 1
ATOM 837 C CA . GLU A 1 104 ? 9.079 -10.870 -20.062 1.00 76.19 104 GLU A CA 1
ATOM 838 C C . GLU A 1 104 ? 9.694 -9.497 -19.762 1.00 76.19 104 GLU A C 1
ATOM 840 O O . GLU A 1 104 ? 9.171 -8.745 -18.930 1.00 76.19 104 GLU A O 1
ATOM 845 N N . CYS A 1 105 ? 10.765 -9.132 -20.475 1.00 73.56 105 CYS A N 1
ATOM 846 C CA . CYS A 1 105 ? 11.371 -7.808 -20.369 1.00 73.56 105 CYS A CA 1
ATOM 847 C C . CYS A 1 105 ? 10.387 -6.725 -20.820 1.00 73.56 105 CYS A C 1
ATOM 849 O O . CYS A 1 105 ? 10.209 -5.731 -20.120 1.00 73.56 105 CYS A O 1
ATOM 851 N N . ILE A 1 106 ? 9.685 -6.938 -21.936 1.00 80.94 106 ILE A N 1
ATOM 852 C CA . ILE A 1 106 ? 8.681 -5.994 -22.445 1.00 80.94 106 ILE A CA 1
ATOM 853 C C . ILE A 1 106 ? 7.569 -5.762 -21.415 1.00 80.94 106 ILE A C 1
ATOM 855 O O . ILE A 1 106 ? 7.261 -4.613 -21.094 1.00 80.94 106 ILE A O 1
ATOM 859 N N . ASN A 1 107 ? 7.022 -6.834 -20.842 1.00 82.75 107 ASN A N 1
ATOM 860 C CA . ASN A 1 107 ? 5.975 -6.751 -19.824 1.00 82.75 107 ASN A CA 1
ATOM 861 C C . ASN A 1 107 ? 6.442 -6.004 -18.566 1.00 82.75 107 ASN A C 1
ATOM 863 O O . ASN A 1 107 ? 5.682 -5.241 -17.967 1.00 82.75 107 ASN A O 1
ATOM 867 N N . SER A 1 108 ? 7.696 -6.205 -18.161 1.00 79.31 108 SER A N 1
ATOM 868 C CA . SER A 1 108 ? 8.281 -5.522 -17.002 1.00 79.31 108 SER A CA 1
ATOM 869 C C . SER A 1 108 ? 8.459 -4.022 -17.255 1.00 79.31 108 SER A C 1
ATOM 871 O O . SER A 1 108 ? 8.091 -3.208 -16.407 1.00 79.31 108 SER A O 1
ATOM 873 N N . ILE A 1 109 ? 8.928 -3.650 -18.450 1.00 82.44 109 ILE A N 1
ATOM 874 C CA . ILE A 1 109 ? 9.062 -2.251 -18.885 1.00 82.44 109 ILE A CA 1
ATOM 875 C C . ILE A 1 109 ? 7.692 -1.574 -18.953 1.00 82.44 109 ILE A C 1
ATOM 877 O O . ILE A 1 109 ? 7.540 -0.433 -18.525 1.00 82.44 109 ILE A O 1
ATOM 881 N N . GLU A 1 110 ? 6.665 -2.271 -19.434 1.00 83.38 110 GLU A N 1
ATOM 882 C CA . GLU A 1 110 ? 5.306 -1.730 -19.501 1.00 83.38 110 GLU A CA 1
ATOM 883 C C . GLU A 1 110 ? 4.686 -1.519 -18.120 1.00 83.38 110 GLU A C 1
ATOM 885 O O . GLU A 1 110 ? 4.029 -0.502 -17.888 1.00 83.38 110 GLU A O 1
ATOM 890 N N . LYS A 1 111 ? 4.916 -2.440 -17.176 1.00 84.12 111 LYS A N 1
ATOM 891 C CA . LYS A 1 111 ? 4.507 -2.252 -15.776 1.00 84.12 111 LYS A CA 1
ATOM 892 C C . LYS A 1 111 ? 5.207 -1.048 -15.146 1.00 84.12 111 LYS A C 1
ATOM 894 O O . LYS A 1 111 ? 4.548 -0.253 -14.474 1.00 84.12 111 LYS A O 1
ATOM 899 N N . PHE A 1 112 ? 6.509 -0.894 -15.382 1.00 79.88 112 PHE A N 1
ATOM 900 C CA . PHE A 1 112 ? 7.281 0.260 -14.918 1.00 79.88 112 PHE A CA 1
ATOM 901 C C . PHE A 1 112 ? 6.750 1.573 -15.510 1.00 79.88 112 PHE A C 1
ATOM 903 O O . PHE A 1 112 ? 6.416 2.495 -14.767 1.00 79.88 112 PHE A O 1
ATOM 910 N N . ALA A 1 113 ? 6.564 1.625 -16.831 1.00 82.81 113 ALA A N 1
ATOM 911 C CA . ALA A 1 113 ? 6.051 2.795 -17.537 1.00 82.81 113 ALA A CA 1
ATOM 912 C C . ALA A 1 113 ? 4.663 3.217 -17.026 1.00 82.81 113 ALA A C 1
ATOM 914 O O . ALA A 1 113 ? 4.435 4.392 -16.739 1.00 82.81 113 ALA A O 1
ATOM 915 N N . LYS A 1 114 ? 3.755 2.250 -16.821 1.00 85.00 114 LYS A N 1
ATOM 916 C CA . LYS A 1 114 ? 2.419 2.498 -16.252 1.00 85.00 114 LYS A CA 1
ATOM 917 C C . LYS A 1 114 ? 2.479 3.031 -14.824 1.00 85.00 114 LYS A C 1
ATOM 919 O O . LYS A 1 114 ? 1.753 3.966 -14.498 1.00 85.00 114 LYS A O 1
ATOM 924 N N . SER A 1 115 ? 3.340 2.455 -13.986 1.00 80.31 115 SER A N 1
ATOM 925 C CA . SER A 1 115 ? 3.462 2.847 -12.575 1.00 80.31 115 SER A CA 1
ATOM 926 C C . SER A 1 115 ? 3.996 4.274 -12.425 1.00 80.31 115 SER A C 1
ATOM 928 O O . SER A 1 115 ? 3.566 5.000 -11.535 1.00 80.31 115 SER A O 1
ATOM 930 N N . ASN A 1 116 ? 4.875 4.688 -13.342 1.00 74.81 116 ASN A N 1
ATOM 931 C CA . ASN A 1 116 ? 5.514 6.004 -13.338 1.00 74.81 116 ASN A CA 1
ATOM 932 C C . ASN A 1 116 ? 4.849 7.027 -14.269 1.00 74.81 116 ASN A C 1
ATOM 934 O O . ASN A 1 116 ? 5.306 8.163 -14.344 1.00 74.81 116 ASN A O 1
ATOM 938 N N . LYS A 1 117 ? 3.761 6.652 -14.956 1.00 86.25 117 LYS A N 1
ATOM 939 C CA . LYS A 1 117 ? 3.041 7.495 -15.932 1.00 86.25 117 LYS A CA 1
ATOM 940 C C . LYS A 1 117 ? 3.942 8.060 -17.042 1.00 86.25 117 LYS A C 1
ATOM 942 O O . LYS A 1 117 ? 3.716 9.166 -17.526 1.00 86.25 117 LYS A O 1
ATOM 947 N N . ILE A 1 118 ? 4.943 7.292 -17.458 1.00 81.62 118 ILE A N 1
ATOM 948 C CA . ILE A 1 118 ? 5.865 7.650 -18.543 1.00 81.62 118 ILE A CA 1
ATOM 949 C C . ILE A 1 118 ? 5.600 6.797 -19.785 1.00 81.62 118 ILE A C 1
ATOM 951 O O . ILE A 1 118 ? 4.949 5.752 -19.722 1.00 81.62 118 ILE A O 1
ATOM 955 N N . THR A 1 119 ? 6.102 7.234 -20.940 1.00 81.94 119 THR A N 1
ATOM 956 C CA . THR A 1 119 ? 5.989 6.453 -22.178 1.00 81.94 119 THR A CA 1
ATOM 957 C C . THR A 1 119 ? 6.968 5.280 -22.173 1.00 81.94 119 THR A C 1
ATOM 959 O O . THR A 1 119 ? 8.021 5.327 -21.538 1.00 81.94 119 THR A O 1
ATOM 962 N N . LYS A 1 120 ? 6.646 4.217 -22.921 1.00 77.06 120 LYS A N 1
ATOM 963 C CA . LYS A 1 120 ? 7.506 3.027 -23.045 1.00 77.06 120 LYS A CA 1
ATOM 964 C C . LYS A 1 120 ? 8.914 3.373 -23.548 1.00 77.06 120 LYS A C 1
ATOM 966 O O . LYS A 1 120 ? 9.876 2.794 -23.066 1.00 77.06 120 LYS A O 1
ATOM 971 N N . ASN A 1 121 ? 9.037 4.333 -24.465 1.00 76.12 121 ASN A N 1
ATOM 972 C CA . ASN A 1 121 ? 10.335 4.764 -24.993 1.00 76.12 121 ASN A CA 1
ATOM 973 C C . ASN A 1 121 ? 11.163 5.501 -23.937 1.00 76.12 121 ASN A C 1
ATOM 975 O O . ASN A 1 121 ? 12.339 5.199 -23.788 1.00 76.12 121 ASN A O 1
ATOM 979 N N . LEU A 1 122 ? 10.537 6.388 -23.156 1.00 71.12 122 LEU A N 1
ATOM 980 C CA . LEU A 1 122 ? 11.217 7.081 -22.062 1.00 71.12 122 LEU A CA 1
ATOM 981 C C . LEU A 1 122 ? 11.638 6.098 -20.960 1.00 71.12 122 LEU A C 1
ATOM 983 O O . LEU A 1 122 ? 12.747 6.183 -20.456 1.00 71.12 122 LEU A O 1
ATOM 987 N N . ALA A 1 123 ? 10.799 5.103 -20.653 1.00 74.81 123 ALA A N 1
ATOM 988 C CA . ALA A 1 123 ? 11.149 4.026 -19.730 1.00 74.81 123 ALA A CA 1
ATOM 989 C C . ALA A 1 123 ? 12.373 3.228 -20.207 1.00 74.81 123 ALA A C 1
ATOM 991 O O . ALA A 1 123 ? 13.248 2.909 -19.410 1.00 74.81 123 ALA A O 1
ATOM 992 N N . VAL A 1 124 ? 12.448 2.913 -21.505 1.00 74.25 124 VAL A N 1
ATOM 993 C CA . VAL A 1 124 ? 13.604 2.232 -22.109 1.00 74.25 124 VAL A CA 1
ATOM 994 C C . VAL A 1 124 ? 14.856 3.109 -22.046 1.00 74.25 124 VAL A C 1
ATOM 996 O O . VAL A 1 124 ? 15.917 2.610 -21.692 1.00 74.25 124 VAL A O 1
ATOM 999 N N . GLU A 1 125 ? 14.749 4.406 -22.330 1.00 69.88 125 GLU A N 1
ATOM 1000 C CA . GLU A 1 125 ? 15.870 5.348 -22.211 1.00 69.88 125 GLU A CA 1
ATOM 1001 C C . GLU A 1 125 ? 16.351 5.496 -20.760 1.00 69.88 125 GLU A C 1
ATOM 1003 O O . GLU A 1 125 ? 17.553 5.475 -20.507 1.00 69.88 125 GLU A O 1
ATOM 1008 N N . GLU A 1 126 ? 15.439 5.576 -19.791 1.00 67.06 126 GLU A N 1
ATOM 1009 C CA . GLU A 1 126 ? 15.770 5.619 -18.360 1.00 67.06 126 GLU A CA 1
ATOM 1010 C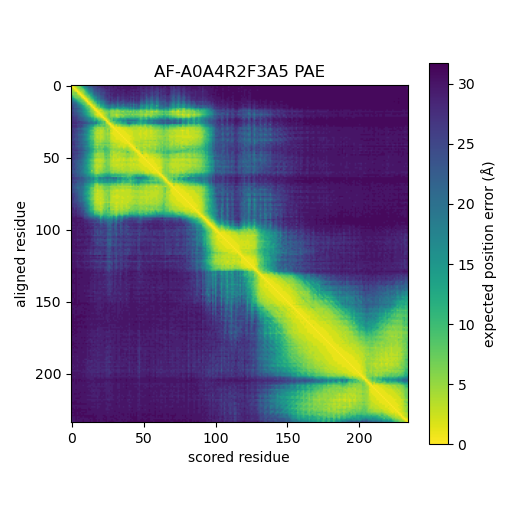 C . GLU A 1 126 ? 16.428 4.322 -17.867 1.00 67.06 126 GLU A C 1
ATOM 1012 O O . GLU A 1 126 ? 17.315 4.363 -17.013 1.00 67.06 126 GLU A O 1
ATOM 1017 N N . LEU A 1 127 ? 16.022 3.177 -18.422 1.00 70.00 127 LEU A N 1
ATOM 1018 C CA . LEU A 1 127 ? 16.605 1.865 -18.137 1.00 70.00 127 LEU A CA 1
ATOM 1019 C C . LEU A 1 127 ? 18.003 1.694 -18.735 1.00 70.00 127 LEU A C 1
ATOM 1021 O O . LEU A 1 127 ? 18.861 1.078 -18.109 1.00 70.00 127 LEU A O 1
ATOM 1025 N N . ILE A 1 128 ? 18.218 2.213 -19.944 1.00 69.56 128 ILE A N 1
ATOM 1026 C CA . ILE A 1 128 ? 19.486 2.097 -20.673 1.00 69.56 128 ILE A CA 1
ATOM 1027 C C . ILE A 1 128 ? 20.541 3.068 -20.120 1.00 69.56 128 ILE A C 1
ATOM 1029 O O . ILE A 1 128 ? 21.723 2.743 -20.133 1.00 69.56 128 ILE A O 1
ATOM 1033 N N . ASN A 1 129 ? 20.142 4.235 -19.608 1.00 66.88 129 ASN A N 1
ATOM 1034 C CA . ASN A 1 129 ? 21.064 5.299 -19.186 1.00 66.88 129 ASN A CA 1
ATOM 1035 C C . ASN A 1 129 ? 21.656 5.131 -17.761 1.00 66.88 129 ASN A C 1
ATOM 1037 O O . ASN A 1 129 ? 21.919 6.129 -17.097 1.00 66.88 129 ASN A O 1
ATOM 1041 N N . ASP A 1 130 ? 21.867 3.907 -17.262 1.00 54.44 130 ASP A N 1
ATOM 1042 C CA . ASP A 1 130 ? 22.530 3.586 -15.971 1.00 54.44 130 ASP A CA 1
ATOM 1043 C C . ASP A 1 130 ? 21.915 4.168 -14.670 1.00 54.44 130 ASP A C 1
ATOM 1045 O O . ASP A 1 130 ? 22.336 3.823 -13.564 1.00 54.44 130 ASP A O 1
ATOM 1049 N N . ASN A 1 131 ? 20.846 4.965 -14.740 1.00 56.97 131 ASN A N 1
ATOM 1050 C CA . ASN A 1 131 ? 20.161 5.515 -13.560 1.00 56.97 131 ASN A CA 1
ATOM 1051 C C . ASN A 1 131 ? 19.134 4.564 -12.922 1.00 56.97 131 ASN A C 1
ATOM 1053 O O . ASN A 1 131 ? 18.561 4.887 -11.876 1.00 56.97 131 ASN A O 1
ATOM 1057 N N . PHE A 1 132 ? 18.908 3.383 -13.502 1.00 58.12 132 PHE A N 1
ATOM 1058 C CA . PHE A 1 132 ? 17.908 2.441 -13.000 1.00 58.12 132 PHE A CA 1
ATOM 1059 C C . PHE A 1 132 ? 18.205 1.955 -11.575 1.00 58.12 132 PHE A C 1
ATOM 1061 O O . PHE A 1 132 ? 17.296 1.886 -10.751 1.00 58.12 132 PHE A O 1
ATOM 1068 N N . ASN A 1 133 ? 19.474 1.700 -11.240 1.00 61.97 133 ASN A N 1
ATOM 1069 C CA . ASN A 1 133 ? 19.859 1.257 -9.895 1.00 61.97 133 ASN A CA 1
ATOM 1070 C C . ASN A 1 133 ? 19.619 2.346 -8.836 1.00 61.97 133 ASN A C 1
ATOM 1072 O O . ASN A 1 133 ? 19.079 2.068 -7.766 1.00 61.97 133 ASN A O 1
ATOM 1076 N N . LEU A 1 134 ? 19.947 3.603 -9.153 1.00 61.19 134 LEU A N 1
ATOM 1077 C CA . LEU A 1 134 ? 19.678 4.760 -8.291 1.00 61.19 134 LEU A CA 1
ATOM 1078 C C . LEU A 1 134 ? 18.175 4.989 -8.101 1.00 61.19 134 LEU A C 1
ATOM 1080 O O . LEU A 1 134 ? 17.723 5.258 -6.984 1.00 61.19 134 LEU A O 1
ATOM 1084 N N . TYR A 1 135 ? 17.392 4.844 -9.171 1.00 64.50 135 TYR A N 1
ATOM 1085 C CA . TYR A 1 135 ? 15.940 4.960 -9.112 1.00 64.50 135 TYR A CA 1
ATOM 1086 C C . TYR A 1 135 ? 15.310 3.834 -8.281 1.00 64.50 135 TYR A C 1
ATOM 1088 O O . TYR A 1 135 ? 14.470 4.097 -7.421 1.00 64.50 135 TYR A O 1
ATOM 1096 N N . PHE A 1 136 ? 15.744 2.587 -8.482 1.00 66.69 136 PHE A N 1
ATOM 1097 C CA . PHE A 1 136 ? 15.220 1.421 -7.772 1.00 66.69 136 PHE A CA 1
ATOM 1098 C C . PHE A 1 136 ? 15.529 1.470 -6.270 1.00 66.69 136 PHE A C 1
ATOM 1100 O O . PHE A 1 136 ? 14.639 1.241 -5.449 1.00 66.69 136 PHE A O 1
ATOM 1107 N N . GLU A 1 137 ? 16.749 1.858 -5.891 1.00 74.00 137 GLU A N 1
ATOM 1108 C CA . GLU A 1 137 ? 17.122 2.060 -4.486 1.00 74.00 137 GLU A CA 1
ATOM 1109 C C . GLU A 1 137 ? 16.331 3.205 -3.840 1.00 74.00 137 GLU A C 1
ATOM 1111 O O . GLU A 1 137 ? 15.829 3.071 -2.719 1.00 74.00 137 GLU A O 1
ATOM 1116 N N . LYS A 1 138 ? 16.135 4.321 -4.555 1.00 73.62 138 LYS A N 1
ATOM 1117 C CA . LYS A 1 138 ? 15.303 5.434 -4.075 1.00 73.62 138 LYS A CA 1
ATOM 1118 C C . LYS A 1 138 ? 13.843 5.009 -3.895 1.00 73.62 138 LYS A C 1
ATOM 1120 O O . LYS A 1 138 ? 13.240 5.319 -2.868 1.00 73.62 138 LYS A O 1
ATOM 1125 N N . TYR A 1 139 ? 13.292 4.255 -4.843 1.00 75.31 139 TYR A N 1
ATOM 1126 C CA . TYR A 1 139 ? 11.930 3.728 -4.774 1.00 75.31 139 TYR A CA 1
ATOM 1127 C C . TYR A 1 139 ? 11.750 2.747 -3.605 1.00 75.31 139 TYR A C 1
ATOM 1129 O O . TYR A 1 139 ? 10.779 2.840 -2.852 1.00 75.31 139 TYR A O 1
ATOM 1137 N N . LYS A 1 140 ? 12.712 1.841 -3.392 1.00 78.81 140 LYS A N 1
ATOM 1138 C CA . LYS A 1 140 ? 12.703 0.890 -2.271 1.00 78.81 140 LYS A CA 1
ATOM 1139 C C . LYS A 1 140 ? 12.722 1.609 -0.919 1.00 78.81 140 LYS A C 1
ATOM 1141 O O . LYS A 1 140 ? 11.956 1.238 -0.028 1.00 78.81 140 LYS A O 1
ATOM 1146 N N . LYS A 1 141 ? 13.534 2.666 -0.783 1.00 83.31 141 LYS A N 1
ATOM 1147 C CA . LYS A 1 141 ? 13.578 3.514 0.421 1.00 83.31 141 LYS A CA 1
ATOM 1148 C C . LYS A 1 141 ? 12.255 4.241 0.664 1.00 83.31 141 LYS A C 1
ATOM 1150 O O . LYS A 1 141 ? 11.747 4.182 1.780 1.00 83.31 141 LYS A O 1
ATOM 1155 N N . LEU A 1 142 ? 11.668 4.848 -0.370 1.00 81.94 142 LEU A N 1
ATOM 1156 C CA . LEU A 1 142 ? 10.370 5.528 -0.265 1.00 81.94 142 LEU A CA 1
ATOM 1157 C C . LEU A 1 142 ? 9.259 4.568 0.170 1.00 81.94 142 LEU A C 1
ATOM 1159 O O . LEU A 1 142 ? 8.541 4.848 1.125 1.00 81.94 142 LEU A O 1
ATOM 1163 N N . LYS A 1 143 ? 9.174 3.385 -0.447 1.00 83.56 143 LYS A N 1
ATOM 1164 C CA . LYS A 1 143 ? 8.170 2.373 -0.087 1.00 83.56 143 LYS A CA 1
ATOM 1165 C C . LYS A 1 143 ? 8.332 1.872 1.354 1.00 83.56 143 LYS A C 1
ATOM 1167 O O . LYS A 1 143 ? 7.342 1.582 2.024 1.00 83.56 143 LYS A O 1
ATOM 1172 N N . HIS A 1 144 ? 9.569 1.761 1.840 1.00 85.31 144 HIS A N 1
ATOM 1173 C CA . HIS A 1 144 ? 9.837 1.398 3.231 1.00 85.31 144 HIS A CA 1
ATOM 1174 C C . HIS A 1 144 ? 9.411 2.507 4.204 1.00 85.31 144 HIS A C 1
ATOM 1176 O O . HIS A 1 144 ? 8.741 2.216 5.193 1.00 85.31 144 HIS A O 1
ATOM 1182 N N . GLN A 1 145 ? 9.720 3.768 3.893 1.00 86.81 145 GLN A N 1
ATOM 1183 C CA . GLN A 1 145 ? 9.298 4.923 4.691 1.00 86.81 145 GLN A CA 1
ATOM 1184 C C . GLN A 1 145 ? 7.772 5.066 4.740 1.00 86.81 145 GLN A C 1
ATOM 1186 O O . GLN A 1 145 ? 7.216 5.261 5.817 1.00 86.81 145 GLN A O 1
ATOM 1191 N N . GLU A 1 146 ? 7.078 4.886 3.613 1.00 86.81 146 GLU A N 1
ATOM 1192 C CA . GLU A 1 146 ? 5.610 4.884 3.575 1.00 86.81 146 GLU A CA 1
ATOM 1193 C C . GLU A 1 146 ? 5.009 3.780 4.451 1.00 86.81 146 GLU A C 1
ATOM 1195 O O . GLU A 1 146 ? 3.992 3.996 5.113 1.00 86.81 146 GLU A O 1
ATOM 1200 N N . LYS A 1 147 ? 5.629 2.592 4.476 1.00 88.56 147 LYS A N 1
ATOM 1201 C CA . LYS A 1 147 ? 5.179 1.490 5.332 1.00 88.56 147 LYS A CA 1
ATOM 1202 C C . LYS A 1 147 ? 5.314 1.852 6.814 1.00 88.56 147 LYS A C 1
ATOM 1204 O O . LYS A 1 147 ? 4.344 1.692 7.549 1.00 88.56 147 LYS A O 1
ATOM 1209 N N . ILE A 1 148 ? 6.468 2.390 7.218 1.00 90.00 148 ILE A N 1
ATOM 1210 C CA . ILE A 1 148 ? 6.713 2.838 8.598 1.00 90.00 148 ILE A CA 1
ATOM 1211 C C . ILE A 1 148 ? 5.714 3.930 8.993 1.00 90.00 148 ILE A C 1
ATOM 1213 O O . ILE A 1 148 ? 5.084 3.824 10.040 1.00 90.00 148 ILE A O 1
ATOM 1217 N N . ALA A 1 149 ? 5.506 4.940 8.143 1.00 84.31 149 ALA A N 1
ATOM 1218 C CA . ALA A 1 149 ? 4.571 6.030 8.421 1.00 84.31 149 ALA A CA 1
ATOM 1219 C C . ALA A 1 149 ? 3.124 5.530 8.589 1.00 84.31 149 ALA A C 1
ATOM 1221 O O . ALA A 1 149 ? 2.411 5.974 9.486 1.00 84.31 149 ALA A O 1
ATOM 1222 N N . ARG A 1 150 ? 2.685 4.556 7.776 1.00 84.75 150 ARG A N 1
ATOM 1223 C CA . ARG A 1 150 ? 1.361 3.928 7.937 1.00 84.75 150 ARG A CA 1
ATOM 1224 C C . ARG A 1 150 ? 1.237 3.150 9.244 1.00 84.75 150 ARG A C 1
ATOM 1226 O O . ARG A 1 150 ? 0.184 3.203 9.872 1.00 84.75 150 ARG A O 1
ATOM 1233 N N . GLU A 1 151 ? 2.270 2.412 9.640 1.00 87.69 151 GLU A N 1
ATOM 1234 C CA . GLU A 1 151 ? 2.285 1.670 10.908 1.00 87.69 151 GLU A CA 1
ATOM 1235 C C . GLU A 1 151 ? 2.279 2.623 12.113 1.00 87.69 151 GLU A C 1
ATOM 1237 O O . GLU A 1 151 ? 1.516 2.411 13.055 1.00 87.69 151 GLU A O 1
ATOM 1242 N N . GLN A 1 152 ? 3.036 3.721 12.044 1.00 86.19 152 GLN A N 1
ATOM 1243 C CA . GLN A 1 152 ? 3.030 4.775 13.058 1.00 86.19 152 GLN A CA 1
ATOM 1244 C C . GLN A 1 152 ? 1.662 5.460 13.167 1.00 86.19 152 GLN A C 1
ATOM 1246 O O . GLN A 1 152 ? 1.133 5.564 14.271 1.00 86.19 152 GLN A O 1
ATOM 1251 N N . ASN A 1 153 ? 1.034 5.840 12.051 1.00 86.38 153 ASN A N 1
ATOM 1252 C CA . ASN A 1 153 ? -0.301 6.449 12.076 1.00 86.38 153 ASN A CA 1
ATOM 1253 C C .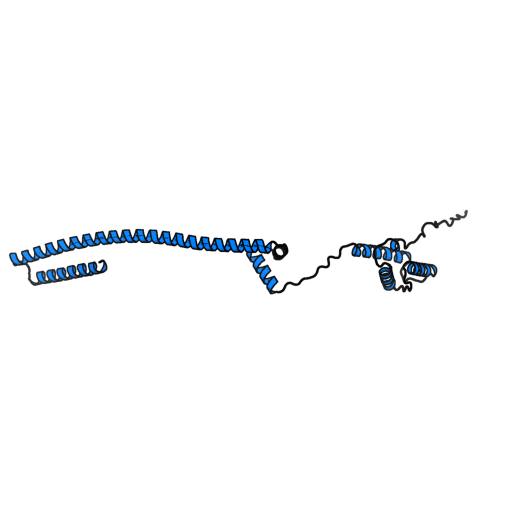 ASN A 1 153 ? -1.349 5.521 12.702 1.00 86.38 153 ASN A C 1
ATOM 1255 O O . ASN A 1 153 ? -2.109 5.958 13.560 1.00 86.38 153 ASN A O 1
ATOM 1259 N N . LYS A 1 154 ? -1.332 4.224 12.358 1.00 87.50 154 LYS A N 1
ATOM 1260 C CA . LYS A 1 154 ? -2.198 3.225 13.009 1.00 87.50 154 LYS A CA 1
ATOM 1261 C C . LYS A 1 154 ? -1.952 3.144 14.515 1.00 87.50 154 LYS A C 1
ATOM 1263 O O . LYS A 1 154 ? -2.895 2.988 15.284 1.00 87.50 154 LYS A O 1
ATOM 1268 N N . SER A 1 155 ? -0.693 3.229 14.947 1.00 87.06 155 SER A N 1
ATOM 1269 C CA . SER A 1 155 ? -0.360 3.202 16.374 1.00 87.06 155 SER A CA 1
ATOM 1270 C C . SER A 1 155 ? -0.862 4.444 17.120 1.00 87.06 155 SER A C 1
ATOM 1272 O O . SER A 1 155 ? -1.366 4.309 18.231 1.00 87.06 155 SER A O 1
ATOM 1274 N N . ILE A 1 156 ? -0.798 5.626 16.497 1.00 88.69 156 ILE A N 1
ATOM 1275 C CA . ILE A 1 156 ? -1.309 6.884 17.062 1.00 88.69 156 ILE A CA 1
ATOM 1276 C C . ILE A 1 156 ? -2.834 6.822 17.195 1.00 88.69 156 ILE A C 1
ATOM 1278 O O . ILE A 1 156 ? -3.357 7.067 18.279 1.00 88.69 156 ILE A O 1
ATOM 1282 N N . GLU A 1 157 ? -3.533 6.397 16.142 1.00 86.31 157 GLU A N 1
ATOM 1283 C CA . GLU A 1 157 ? -4.995 6.252 16.137 1.00 86.31 157 GLU A CA 1
ATOM 1284 C C . GLU A 1 157 ? -5.476 5.279 17.232 1.00 86.31 157 GLU A C 1
ATOM 1286 O O . GLU A 1 157 ? -6.413 5.566 17.977 1.00 86.31 157 GLU A O 1
ATOM 1291 N N . LEU A 1 158 ? -4.775 4.152 17.419 1.00 86.25 158 LEU A N 1
ATOM 1292 C CA . LEU A 1 158 ? -5.069 3.211 18.506 1.00 86.25 158 LEU A CA 1
ATOM 1293 C C . LEU A 1 158 ? -4.853 3.816 19.902 1.00 86.25 158 LEU A C 1
ATOM 1295 O O . LEU A 1 158 ? -5.613 3.510 20.825 1.00 86.25 158 LEU A O 1
ATOM 1299 N N . ILE A 1 159 ? -3.828 4.654 20.082 1.00 90.00 159 ILE A N 1
ATOM 1300 C CA . ILE A 1 159 ? -3.572 5.348 21.353 1.00 90.00 159 ILE A CA 1
ATOM 1301 C C . ILE A 1 159 ? -4.693 6.347 21.650 1.00 90.00 159 ILE A C 1
ATOM 1303 O O . ILE A 1 159 ? -5.173 6.390 22.786 1.00 90.00 159 ILE A O 1
ATOM 1307 N N . GLU A 1 160 ? -5.143 7.103 20.648 1.00 88.81 160 GLU A N 1
ATOM 1308 C CA . GLU A 1 160 ? -6.246 8.060 20.784 1.00 88.81 160 GLU A CA 1
ATOM 1309 C C . GLU A 1 160 ? -7.555 7.361 21.163 1.00 88.81 160 GLU A C 1
ATOM 1311 O O . GLU A 1 160 ? -8.176 7.726 22.164 1.00 88.81 160 GLU A O 1
ATOM 1316 N N . ILE A 1 161 ? -7.929 6.288 20.454 1.00 89.75 161 ILE A N 1
ATOM 1317 C CA . ILE A 1 161 ? -9.127 5.492 20.771 1.00 89.75 161 ILE A CA 1
ATOM 1318 C C . ILE A 1 161 ? -9.047 4.939 22.198 1.00 89.75 161 ILE A C 1
ATOM 1320 O O . ILE A 1 161 ? -10.007 5.042 22.966 1.00 89.75 161 ILE A O 1
ATOM 1324 N N . LYS A 1 162 ? -7.891 4.392 22.596 1.00 90.69 162 LYS A N 1
ATOM 1325 C CA . LYS A 1 162 ? -7.684 3.876 23.957 1.00 90.69 162 LYS A CA 1
ATOM 1326 C C . LYS A 1 162 ? -7.811 4.980 25.011 1.00 90.69 162 LYS A C 1
ATOM 1328 O O . LYS A 1 162 ? -8.335 4.725 26.096 1.00 90.69 162 LYS A O 1
ATOM 1333 N N . GLY A 1 163 ? -7.347 6.192 24.706 1.00 89.69 163 GLY A N 1
ATOM 1334 C CA . GLY A 1 163 ? -7.513 7.372 25.553 1.00 89.69 163 GLY A CA 1
ATOM 1335 C C . GLY A 1 163 ? -8.984 7.734 25.756 1.00 89.69 163 GLY A C 1
ATOM 1336 O O . GLY A 1 163 ? -9.425 7.872 26.900 1.00 89.69 163 GLY A O 1
ATOM 1337 N N . THR A 1 164 ? -9.750 7.807 24.667 1.00 91.44 164 THR A N 1
ATOM 1338 C CA . THR A 1 164 ? -11.187 8.119 24.687 1.00 91.44 164 THR A CA 1
ATOM 1339 C C . THR A 1 164 ? -11.981 7.071 25.461 1.00 91.44 164 THR A C 1
ATOM 1341 O O . THR A 1 164 ? -12.691 7.424 26.403 1.00 91.44 164 THR A O 1
ATOM 1344 N N . LEU A 1 165 ? -11.774 5.782 25.169 1.00 91.81 165 LEU A N 1
ATOM 1345 C CA . LEU A 1 165 ? -12.441 4.682 25.876 1.00 91.81 165 LEU A CA 1
ATOM 1346 C C . LEU A 1 165 ? -12.133 4.690 27.375 1.00 91.81 165 LEU A C 1
ATOM 1348 O O . LEU A 1 165 ? -13.027 4.512 28.197 1.00 91.81 165 LEU A O 1
ATOM 1352 N N . LYS A 1 166 ? -10.880 4.957 27.764 1.00 92.56 166 LYS A N 1
ATOM 1353 C CA . LYS A 1 166 ? -10.512 5.076 29.183 1.00 92.56 166 LYS A CA 1
ATOM 1354 C C . LYS A 1 166 ? -11.236 6.243 29.865 1.00 92.56 166 LYS A C 1
ATOM 1356 O O . LYS A 1 166 ? -11.569 6.150 31.045 1.00 92.56 166 LYS A O 1
ATOM 1361 N N . GLY A 1 167 ? -11.464 7.340 29.144 1.00 90.19 167 GLY A N 1
ATOM 1362 C CA . GLY A 1 167 ? -12.255 8.471 29.623 1.00 90.19 167 GLY A CA 1
ATOM 1363 C C . GLY A 1 167 ? -13.736 8.127 29.795 1.00 90.19 167 GLY A C 1
ATOM 1364 O O . GLY A 1 167 ? -14.331 8.494 30.806 1.00 90.19 167 GLY A O 1
ATOM 1365 N N . GLU A 1 168 ? -14.321 7.402 28.844 1.00 93.06 168 GLU A N 1
ATOM 1366 C CA . GLU A 1 168 ? -15.718 6.957 28.899 1.00 93.06 168 GLU A CA 1
ATOM 1367 C C . GLU A 1 168 ? -15.963 5.935 30.011 1.00 93.06 168 GLU A C 1
ATOM 1369 O O . GLU A 1 168 ? -16.905 6.103 30.783 1.00 93.06 168 GLU A O 1
ATOM 1374 N N . ILE A 1 169 ? -15.070 4.951 30.172 1.00 92.94 169 ILE A N 1
ATOM 1375 C CA . ILE A 1 169 ? -15.131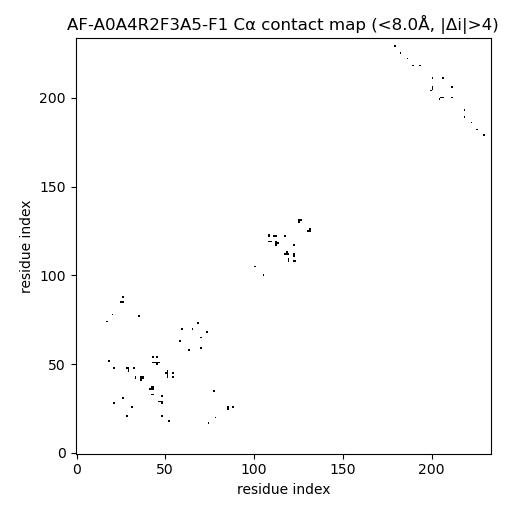 3.972 31.267 1.00 92.94 169 ILE A CA 1
ATOM 1376 C C . ILE A 1 169 ? -15.157 4.689 32.619 1.00 92.94 169 ILE A C 1
ATOM 1378 O O . ILE A 1 169 ? -16.052 4.441 33.417 1.00 92.94 169 ILE A O 1
ATOM 1382 N N . LYS A 1 170 ? -14.268 5.666 32.847 1.00 93.19 170 LYS A N 1
ATOM 1383 C CA . LYS A 1 170 ? -14.262 6.445 34.098 1.00 93.19 170 LYS A CA 1
ATOM 1384 C C . LYS A 1 170 ? -15.565 7.207 34.356 1.00 93.19 170 LYS A C 1
ATOM 1386 O O . LYS A 1 170 ? -15.949 7.389 35.511 1.00 93.19 170 LYS A O 1
ATOM 1391 N N . LYS A 1 171 ? -16.230 7.700 33.305 1.00 92.81 171 LYS A N 1
ATOM 1392 C CA . LYS A 1 171 ? -17.539 8.362 33.437 1.00 92.81 171 LYS A CA 1
ATOM 1393 C C . LYS A 1 171 ? -18.628 7.354 33.798 1.00 92.81 171 LYS A C 1
ATOM 1395 O O . LYS A 1 171 ? -19.467 7.654 34.636 1.00 92.81 171 LYS A O 1
ATOM 1400 N N . LEU A 1 172 ? -18.618 6.170 33.191 1.00 92.75 172 LEU A N 1
ATOM 1401 C CA . LEU A 1 172 ? -19.578 5.116 33.520 1.00 92.75 172 LEU A CA 1
ATOM 1402 C C . LEU A 1 172 ? -19.367 4.590 34.945 1.00 92.75 172 LEU A C 1
ATOM 1404 O O . LEU A 1 172 ? -20.336 4.465 35.686 1.00 92.75 172 LEU A O 1
ATOM 1408 N N . GLU A 1 173 ? -18.118 4.385 35.367 1.00 89.12 173 GLU A N 1
ATOM 1409 C CA . GLU A 1 173 ? -17.766 3.989 36.738 1.00 89.12 173 GLU A CA 1
ATOM 1410 C C . GLU A 1 173 ? -18.292 4.989 37.780 1.00 89.12 173 GLU A C 1
ATOM 1412 O O . GLU A 1 173 ? -18.817 4.590 38.820 1.00 89.12 173 GLU A O 1
ATOM 1417 N N . SER A 1 174 ? -18.198 6.298 37.513 1.00 88.44 174 SER A N 1
ATOM 1418 C CA . SER A 1 174 ? -18.718 7.309 38.440 1.00 88.44 174 SER A CA 1
ATOM 1419 C C . SER A 1 174 ? -20.249 7.332 38.496 1.00 88.44 174 SER A C 1
ATOM 1421 O O . SER A 1 174 ? -20.812 7.521 39.577 1.00 88.44 174 SER A O 1
ATOM 1423 N N . VAL A 1 175 ? -20.925 7.091 37.366 1.00 90.62 175 VAL A N 1
ATOM 1424 C CA . VAL A 1 175 ? -22.389 6.955 37.307 1.00 90.62 175 VAL A CA 1
ATOM 1425 C C . VAL A 1 175 ? -22.853 5.723 38.082 1.00 90.62 175 VAL A C 1
ATOM 1427 O O . VAL A 1 175 ? -23.783 5.843 38.880 1.00 90.62 175 VAL A O 1
ATOM 1430 N N . ILE A 1 176 ? -22.195 4.575 37.895 1.00 86.31 176 ILE A N 1
ATOM 1431 C CA . ILE A 1 176 ? -22.489 3.337 38.634 1.00 86.31 176 ILE A CA 1
ATOM 1432 C C . ILE A 1 176 ? -22.341 3.589 40.134 1.00 86.31 176 ILE A C 1
ATOM 1434 O O . ILE A 1 176 ? -23.302 3.422 40.877 1.00 86.31 176 ILE A O 1
ATOM 1438 N N . LYS A 1 177 ? -21.208 4.156 40.566 1.00 86.06 177 LYS A N 1
ATOM 1439 C CA . LYS A 1 177 ? -20.962 4.472 41.980 1.00 86.06 177 LYS A CA 1
ATOM 1440 C C . LYS A 1 177 ? -22.026 5.391 42.591 1.00 86.06 177 LYS A C 1
ATOM 1442 O O . LYS A 1 177 ? -22.396 5.235 43.754 1.00 86.06 177 LYS A O 1
ATOM 1447 N N . TYR A 1 178 ? -22.498 6.383 41.835 1.00 87.62 178 TYR A N 1
ATOM 1448 C CA . TYR A 1 178 ? -23.582 7.254 42.289 1.00 87.62 178 TYR A CA 1
ATOM 1449 C C . TYR A 1 178 ? -24.896 6.478 42.450 1.00 87.62 178 TYR A C 1
ATOM 1451 O O . TYR A 1 178 ? -25.585 6.641 43.458 1.00 87.62 178 TYR A O 1
ATOM 1459 N N . LYS A 1 179 ? -25.229 5.618 41.482 1.00 86.06 179 LYS A N 1
ATOM 1460 C CA . LYS A 1 179 ? -26.441 4.794 41.515 1.00 86.06 179 LYS A CA 1
ATOM 1461 C C . LYS A 1 179 ? -26.417 3.777 42.652 1.00 86.06 179 LYS A C 1
ATOM 1463 O O . LYS A 1 179 ? -27.422 3.681 43.351 1.00 86.06 179 LYS A O 1
ATOM 1468 N N . ASP A 1 180 ? -25.285 3.126 42.901 1.00 85.31 180 ASP A N 1
ATOM 1469 C CA . ASP A 1 180 ? -25.118 2.193 44.022 1.00 85.31 180 ASP A CA 1
ATOM 1470 C C . ASP A 1 180 ? -25.403 2.877 45.359 1.00 85.31 180 ASP A C 1
ATOM 1472 O O . ASP A 1 180 ? -26.192 2.384 46.163 1.00 85.31 180 ASP A O 1
ATOM 1476 N N . LYS A 1 181 ? -24.858 4.084 45.558 1.00 86.62 181 LYS A N 1
ATOM 1477 C CA . LYS A 1 181 ? -25.119 4.870 46.769 1.00 86.62 181 LYS A CA 1
ATOM 1478 C C . LYS A 1 181 ? -26.600 5.235 46.920 1.00 86.62 181 LYS A C 1
ATOM 1480 O O . LYS A 1 181 ? -27.131 5.208 48.028 1.00 86.62 181 LYS A O 1
ATOM 1485 N N . SER A 1 182 ? -27.281 5.591 45.830 1.00 85.50 182 SER A N 1
ATOM 1486 C CA . SER A 1 182 ? -28.726 5.856 45.866 1.00 85.50 182 SER A CA 1
ATOM 1487 C C . SER A 1 182 ? -29.544 4.605 46.202 1.00 85.50 182 SER A C 1
ATOM 1489 O O . SER A 1 182 ? -30.511 4.711 46.952 1.00 85.50 182 SER A O 1
ATOM 1491 N N . ILE A 1 183 ? -29.164 3.436 45.678 1.00 86.06 183 ILE A N 1
ATOM 1492 C CA . ILE A 1 183 ? -29.806 2.151 45.996 1.00 86.06 183 ILE A CA 1
ATOM 1493 C C . ILE A 1 183 ? -29.625 1.813 47.478 1.00 86.06 183 ILE A C 1
ATOM 1495 O O . ILE A 1 183 ? -30.584 1.423 48.142 1.00 86.06 183 ILE A O 1
ATOM 1499 N N . GLU A 1 184 ? -28.425 2.020 48.016 1.00 85.94 184 GLU A N 1
ATOM 1500 C CA . GLU A 1 184 ? -28.118 1.769 49.423 1.00 85.94 184 GLU A CA 1
ATOM 1501 C C . GLU A 1 184 ? -28.967 2.645 50.361 1.00 85.94 184 GLU A C 1
ATOM 1503 O O . GLU A 1 184 ? -29.534 2.145 51.333 1.00 85.94 184 GLU A O 1
ATOM 1508 N N . LEU A 1 185 ? -29.152 3.928 50.025 1.00 87.94 185 LEU A N 1
ATOM 1509 C CA . LEU A 1 185 ? -30.048 4.825 50.767 1.00 87.94 185 LEU A CA 1
ATOM 1510 C C . LEU A 1 185 ? -31.515 4.379 50.695 1.00 87.94 185 LEU A C 1
ATOM 1512 O O . LEU A 1 185 ? -32.190 4.352 51.723 1.00 87.94 185 LEU A O 1
ATOM 1516 N N . MET A 1 186 ? -31.999 3.984 49.512 1.00 85.69 186 MET A N 1
ATOM 1517 C CA . MET A 1 186 ? -33.367 3.475 49.354 1.00 85.69 186 MET A CA 1
ATOM 1518 C C . MET A 1 186 ? -33.604 2.201 50.170 1.00 85.69 186 MET A C 1
ATOM 1520 O O . MET A 1 186 ? -34.672 2.045 50.756 1.00 85.69 186 MET A O 1
ATOM 1524 N N . LYS A 1 187 ? -32.609 1.311 50.259 1.00 87.19 187 LYS A N 1
ATOM 1525 C CA . LYS A 1 187 ? -32.685 0.100 51.087 1.00 87.19 187 LYS A CA 1
ATOM 1526 C C . LYS A 1 187 ? -32.841 0.438 52.571 1.00 87.19 187 LYS A C 1
ATOM 1528 O O . LYS A 1 187 ? -33.706 -0.126 53.232 1.00 87.19 187 LYS A O 1
ATOM 1533 N N . ILE A 1 188 ? -32.064 1.399 53.077 1.00 89.38 188 ILE A N 1
ATOM 1534 C CA . ILE A 1 188 ? -32.168 1.866 54.471 1.00 89.38 188 ILE A CA 1
ATOM 1535 C C . ILE A 1 188 ? -33.568 2.426 54.763 1.00 89.38 188 ILE A C 1
ATOM 1537 O O . ILE A 1 188 ? -34.143 2.143 55.815 1.00 89.38 188 ILE A O 1
ATOM 1541 N N . GLU A 1 189 ? -34.124 3.216 53.844 1.00 89.81 189 GLU A N 1
ATOM 1542 C CA . GLU A 1 189 ? -35.452 3.810 54.010 1.00 89.81 189 GLU A CA 1
ATOM 1543 C C . GLU A 1 189 ? -36.572 2.761 53.943 1.00 89.81 189 GLU A C 1
ATOM 1545 O O . GLU A 1 189 ? -37.486 2.785 54.770 1.00 89.81 189 GLU A O 1
ATOM 1550 N N . LEU A 1 190 ? -36.464 1.787 53.032 1.00 89.00 190 LEU A N 1
ATOM 1551 C CA . LEU A 1 190 ? -37.389 0.657 52.944 1.00 89.00 190 LEU A CA 1
ATOM 1552 C C . LEU A 1 190 ? -37.391 -0.167 54.243 1.00 89.00 190 LEU A C 1
ATOM 1554 O O . LEU A 1 190 ? -38.458 -0.445 54.791 1.00 89.00 190 LEU A O 1
ATOM 1558 N N . ASP A 1 191 ? -36.208 -0.493 54.773 1.00 90.06 191 ASP A N 1
ATOM 1559 C CA . ASP A 1 191 ? -36.049 -1.214 56.042 1.00 90.06 191 ASP A CA 1
ATOM 1560 C C . ASP A 1 191 ? -36.675 -0.440 57.212 1.00 90.06 191 ASP A C 1
ATOM 1562 O O . ASP A 1 191 ? -37.307 -1.024 58.098 1.00 90.06 191 ASP A O 1
ATOM 1566 N N . PHE A 1 192 ? -36.504 0.886 57.236 1.00 91.12 192 PHE A N 1
ATOM 1567 C CA . PHE A 1 192 ? -37.096 1.749 58.256 1.00 91.12 192 PHE A CA 1
ATOM 1568 C C . PHE A 1 192 ? -38.629 1.740 58.193 1.00 91.12 192 PHE A C 1
ATOM 1570 O O . PHE A 1 192 ? -39.287 1.544 59.220 1.00 91.12 192 PHE A O 1
ATOM 1577 N N . LEU A 1 193 ? -39.202 1.914 56.998 1.00 86.25 193 LEU A N 1
ATOM 1578 C CA . LEU A 1 193 ? -40.651 1.890 56.793 1.00 86.25 193 LEU A CA 1
ATOM 1579 C C . LEU A 1 193 ? -41.245 0.528 57.154 1.00 86.25 193 LEU A C 1
ATOM 1581 O O . LEU A 1 193 ? -42.257 0.474 57.854 1.00 86.25 193 LEU A O 1
ATOM 1585 N N . PHE A 1 194 ? -40.589 -0.564 56.754 1.00 88.94 194 PHE A N 1
ATOM 1586 C CA . PHE A 1 194 ? -41.034 -1.917 57.072 1.00 88.94 194 PHE A CA 1
ATOM 1587 C C . PHE A 1 194 ? -41.036 -2.185 58.585 1.00 88.94 194 PHE A C 1
ATOM 1589 O O . PHE A 1 194 ? -42.019 -2.697 59.127 1.00 88.94 194 PHE A O 1
ATOM 1596 N N . LYS A 1 195 ? -39.988 -1.761 59.308 1.00 89.12 195 LYS A N 1
ATOM 1597 C CA . LYS A 1 195 ? -39.935 -1.849 60.780 1.00 89.12 195 LYS A CA 1
ATOM 1598 C C . LYS A 1 195 ? -41.055 -1.055 61.448 1.00 89.12 195 LYS A C 1
ATOM 1600 O O . LYS A 1 195 ? -41.689 -1.564 62.369 1.00 89.12 195 LYS A O 1
ATOM 1605 N N . LYS A 1 196 ? -41.319 0.167 60.975 1.00 87.25 196 LYS A N 1
ATOM 1606 C CA . LYS A 1 196 ? -42.389 1.027 61.500 1.00 87.25 196 LYS A CA 1
ATOM 1607 C C . LYS A 1 196 ? -43.781 0.440 61.248 1.00 87.25 196 LYS A C 1
ATOM 1609 O O . LYS A 1 196 ? -44.642 0.510 62.120 1.00 87.25 196 LYS A O 1
ATOM 1614 N N . LEU A 1 197 ? -44.011 -0.142 60.072 1.00 84.56 197 LEU A N 1
ATOM 1615 C CA . LEU A 1 197 ? -45.265 -0.829 59.758 1.00 84.56 197 LEU A CA 1
ATOM 1616 C C . LEU A 1 197 ? -45.461 -2.049 60.666 1.00 84.56 197 LEU A C 1
ATOM 1618 O O . LEU A 1 197 ? -46.523 -2.221 61.254 1.00 84.56 197 LEU A O 1
ATOM 1622 N N . THR A 1 198 ? -44.401 -2.838 60.850 1.00 83.88 198 THR A N 1
ATOM 1623 C CA . THR A 1 198 ? -44.398 -4.009 61.733 1.00 83.88 198 THR A CA 1
ATOM 1624 C C . THR A 1 198 ? -44.718 -3.629 63.182 1.00 83.88 198 THR A C 1
ATOM 1626 O O . THR A 1 198 ? -45.561 -4.268 63.806 1.00 83.88 198 THR A O 1
ATOM 1629 N N . SER A 1 199 ? -44.111 -2.565 63.723 1.00 84.44 199 SER A N 1
ATOM 1630 C CA . SER A 1 199 ? -44.410 -2.109 65.089 1.00 84.44 199 SER A CA 1
ATOM 1631 C C . SER A 1 199 ? -45.857 -1.632 65.237 1.00 84.44 199 SER A C 1
ATOM 1633 O O . SER A 1 199 ? -46.517 -1.980 66.212 1.00 84.44 199 SER A O 1
ATOM 1635 N N . LEU A 1 200 ? -46.380 -0.896 64.249 1.00 82.19 200 LEU A N 1
ATOM 1636 C CA . LEU A 1 200 ? -47.776 -0.446 64.243 1.00 82.19 200 LEU A CA 1
ATOM 1637 C C . LEU A 1 200 ? -48.764 -1.619 64.185 1.00 82.19 200 LEU A C 1
ATOM 1639 O O . LEU A 1 200 ? -49.775 -1.581 64.887 1.00 82.19 200 LEU A O 1
ATOM 1643 N N . ALA A 1 201 ? -48.462 -2.660 63.402 1.00 77.25 201 ALA A N 1
ATOM 1644 C CA . ALA A 1 201 ? -49.267 -3.879 63.334 1.00 77.25 201 ALA A CA 1
ATOM 1645 C C . ALA A 1 201 ? -49.375 -4.560 64.710 1.00 77.25 201 ALA A C 1
ATOM 1647 O O . ALA A 1 201 ? -50.473 -4.903 65.151 1.00 77.25 201 ALA A O 1
ATOM 1648 N N . TYR A 1 202 ? -48.246 -4.694 65.418 1.00 76.31 202 TYR A N 1
ATOM 1649 C CA . TYR A 1 202 ? -48.201 -5.303 66.751 1.00 76.31 202 TYR A CA 1
ATOM 1650 C C . TYR A 1 202 ? -48.898 -4.463 67.830 1.00 76.31 202 TYR A C 1
ATOM 1652 O O . TYR A 1 202 ? -49.573 -5.026 68.692 1.00 76.31 202 TYR A O 1
ATOM 1660 N N . GLU A 1 203 ? -48.741 -3.136 67.804 1.00 77.06 203 GLU A N 1
ATOM 1661 C CA . GLU A 1 203 ? -49.274 -2.240 68.840 1.00 77.06 203 GLU A CA 1
ATOM 1662 C C . GLU A 1 203 ? -50.777 -1.985 68.706 1.00 77.06 203 GLU A C 1
ATOM 1664 O O . GLU A 1 203 ? -51.477 -1.916 69.717 1.00 77.06 203 GLU A O 1
ATOM 1669 N N . LYS A 1 204 ? -51.285 -1.829 67.478 1.00 71.31 204 LYS A N 1
ATOM 1670 C CA . LYS A 1 204 ? -52.671 -1.398 67.252 1.00 71.31 204 LYS A CA 1
ATOM 1671 C C . LYS A 1 204 ? -53.653 -2.528 66.960 1.00 71.31 204 LYS A C 1
ATOM 1673 O O . LYS A 1 204 ? -54.847 -2.306 67.101 1.00 71.31 204 LYS A O 1
ATOM 1678 N N . LYS A 1 205 ? -53.186 -3.724 66.564 1.00 66.12 205 LYS A N 1
ATOM 1679 C CA . LYS A 1 205 ? -54.033 -4.821 66.032 1.00 66.12 205 LYS A CA 1
ATOM 1680 C C . LYS A 1 205 ? -54.965 -4.398 64.875 1.00 66.12 205 LYS A C 1
ATOM 1682 O O . LYS A 1 205 ? -55.912 -5.111 64.570 1.00 66.12 205 LYS A O 1
ATOM 1687 N N . ASP A 1 206 ? -54.684 -3.260 64.242 1.00 61.16 206 ASP A N 1
ATOM 1688 C CA . ASP A 1 206 ? -55.556 -2.599 63.258 1.00 61.16 206 ASP A CA 1
ATOM 1689 C C . ASP A 1 206 ? -55.278 -3.027 61.807 1.00 61.16 206 ASP A C 1
ATOM 1691 O O . ASP A 1 206 ? -55.959 -2.567 60.897 1.00 61.16 206 ASP A O 1
ATOM 1695 N N . ILE A 1 207 ? -54.259 -3.857 61.563 1.00 69.62 207 ILE A N 1
ATOM 1696 C CA . ILE A 1 207 ? -53.905 -4.316 60.214 1.00 69.62 207 ILE A CA 1
ATOM 1697 C C . ILE A 1 207 ? -54.426 -5.740 60.043 1.00 69.62 207 ILE A C 1
ATOM 1699 O O . ILE A 1 207 ? -54.102 -6.619 60.849 1.00 69.62 207 ILE A O 1
ATOM 1703 N N . GLU A 1 208 ? -55.228 -5.963 59.002 1.00 76.75 208 GLU A N 1
ATOM 1704 C CA . GLU A 1 208 ? -55.667 -7.303 58.623 1.00 76.75 208 GLU A CA 1
ATOM 1705 C C . GLU A 1 208 ? -54.445 -8.168 58.285 1.00 76.75 208 GLU A C 1
ATOM 1707 O O . GLU A 1 208 ? -53.521 -7.739 57.591 1.00 76.75 208 GLU A O 1
ATOM 1712 N N . LEU A 1 209 ? -54.416 -9.396 58.810 1.00 75.56 209 LEU A N 1
ATOM 1713 C CA . LEU A 1 209 ? -53.264 -10.295 58.693 1.00 75.56 209 LEU A CA 1
ATOM 1714 C C . LEU A 1 209 ? -52.850 -10.522 57.229 1.00 75.56 209 LEU A C 1
ATOM 1716 O O . LEU A 1 209 ? -51.657 -10.592 56.935 1.00 75.56 209 LEU A O 1
ATOM 1720 N N . ASP A 1 210 ? -53.828 -10.579 56.326 1.00 79.19 210 ASP A N 1
ATOM 1721 C CA . ASP A 1 210 ? -53.616 -10.796 54.895 1.00 79.19 210 ASP A CA 1
ATOM 1722 C C . ASP A 1 210 ? -52.896 -9.606 54.233 1.00 79.19 210 ASP A C 1
ATOM 1724 O O . ASP A 1 210 ? -51.941 -9.810 53.480 1.00 79.19 210 ASP A O 1
ATOM 1728 N N . GLU A 1 211 ? -53.256 -8.362 54.578 1.00 80.06 211 GLU A N 1
ATOM 1729 C CA . GLU A 1 211 ? -52.563 -7.161 54.084 1.00 80.06 211 GLU A CA 1
ATOM 1730 C C . GLU A 1 211 ? -51.116 -7.093 54.592 1.00 80.06 211 GLU A C 1
ATOM 1732 O O . GLU A 1 211 ? -50.198 -6.719 53.855 1.00 80.06 211 GLU A O 1
ATOM 1737 N N . PHE A 1 212 ? -50.883 -7.478 55.851 1.00 81.75 212 PHE A N 1
ATOM 1738 C CA . PHE A 1 212 ? -49.535 -7.502 56.418 1.00 81.75 212 PHE A CA 1
ATOM 1739 C C . PHE A 1 212 ? -48.632 -8.523 55.710 1.00 81.75 212 PHE A C 1
ATOM 1741 O O . PHE A 1 212 ? -47.487 -8.202 55.378 1.00 81.75 212 PHE A O 1
ATOM 1748 N N . LEU A 1 213 ? -49.147 -9.729 55.448 1.00 82.50 213 LEU A N 1
ATOM 1749 C CA . LEU A 1 213 ? -48.419 -10.777 54.729 1.00 82.50 213 LEU A CA 1
ATOM 1750 C C . LEU A 1 213 ? -48.092 -10.355 53.290 1.00 82.50 213 LEU A C 1
ATOM 1752 O O . LEU A 1 213 ? -46.956 -10.536 52.851 1.00 82.50 213 LEU A O 1
ATOM 1756 N N . GLU A 1 214 ? -49.027 -9.709 52.587 1.00 86.12 214 GLU A N 1
ATOM 1757 C CA . GLU A 1 214 ? -48.785 -9.204 51.229 1.00 86.12 214 GLU A CA 1
ATOM 1758 C C . GLU A 1 214 ? -47.679 -8.131 51.202 1.00 86.12 214 GLU A C 1
ATOM 1760 O O . GLU A 1 214 ? -46.802 -8.134 50.331 1.00 86.12 214 GLU A O 1
ATOM 1765 N N . ILE A 1 215 ? -47.672 -7.210 52.174 1.00 84.19 215 ILE A N 1
ATOM 1766 C CA . ILE A 1 215 ? -46.619 -6.189 52.297 1.00 84.19 215 ILE A CA 1
ATOM 1767 C C . ILE A 1 215 ? -45.267 -6.836 52.625 1.00 84.19 215 ILE A C 1
ATOM 1769 O O . ILE A 1 215 ? -44.235 -6.422 52.087 1.00 84.19 215 ILE A O 1
ATOM 1773 N N . GLN A 1 216 ? -45.259 -7.859 53.480 1.00 85.19 216 GLN A N 1
ATOM 1774 C CA . GLN A 1 216 ? -44.056 -8.599 53.849 1.00 85.19 216 GLN A CA 1
ATOM 1775 C C . GLN A 1 216 ? -43.451 -9.346 52.652 1.00 85.19 216 GLN A C 1
ATOM 1777 O O . GLN A 1 216 ? -42.241 -9.255 52.428 1.00 85.19 216 GLN A O 1
ATOM 1782 N N . GLU A 1 217 ? -44.270 -10.020 51.842 1.00 88.56 217 GLU A N 1
ATOM 1783 C CA . GLU A 1 217 ? -43.820 -10.667 50.605 1.00 88.56 217 GLU A CA 1
ATOM 1784 C C . GLU A 1 217 ? -43.233 -9.655 49.615 1.00 88.56 217 GLU A C 1
ATOM 1786 O O . GLU A 1 217 ? -42.122 -9.852 49.116 1.00 88.56 217 GLU A O 1
ATOM 1791 N N . LYS A 1 218 ? -43.921 -8.526 49.387 1.00 88.06 218 LYS A N 1
ATOM 1792 C CA . LYS A 1 218 ? -43.428 -7.453 48.504 1.00 88.06 218 LYS A CA 1
ATOM 1793 C C . LYS A 1 218 ? -42.105 -6.865 48.986 1.00 88.06 218 LYS A C 1
ATOM 1795 O O . LYS A 1 218 ? -41.229 -6.583 48.168 1.00 88.06 218 LYS A O 1
ATOM 1800 N N . TYR A 1 219 ? -41.938 -6.683 50.295 1.00 90.06 219 TYR A N 1
ATOM 1801 C CA . TYR A 1 219 ? -40.681 -6.220 50.880 1.00 90.06 219 TYR A CA 1
ATOM 1802 C C . TYR A 1 219 ? -39.540 -7.210 50.609 1.00 90.06 219 TYR A C 1
ATOM 1804 O O . TYR A 1 219 ? -38.482 -6.803 50.122 1.00 90.06 219 TYR A O 1
ATOM 1812 N N . PHE A 1 220 ? -39.752 -8.504 50.865 1.00 87.75 220 PHE A N 1
ATOM 1813 C CA . PHE A 1 220 ? -38.722 -9.518 50.638 1.00 87.75 220 PHE A CA 1
ATOM 1814 C C . PHE A 1 220 ? -38.366 -9.680 49.159 1.00 87.75 220 PHE A C 1
ATOM 1816 O O . PHE A 1 220 ? -37.180 -9.774 48.838 1.00 87.75 220 PHE A O 1
ATOM 1823 N N . ASP A 1 221 ? -39.351 -9.641 48.259 1.00 88.81 221 ASP A N 1
ATOM 1824 C CA . ASP A 1 221 ? -39.108 -9.654 46.813 1.00 88.81 221 ASP A CA 1
ATOM 1825 C C . ASP A 1 221 ? -38.292 -8.420 46.382 1.00 88.81 221 ASP A C 1
ATOM 1827 O O . ASP A 1 221 ? -37.289 -8.536 45.675 1.00 88.81 221 ASP A O 1
ATOM 1831 N N . CYS A 1 222 ? -38.635 -7.233 46.893 1.00 84.81 222 CYS A N 1
ATOM 1832 C CA . CYS A 1 222 ? -37.910 -5.997 46.599 1.00 84.81 222 CYS A CA 1
ATOM 1833 C C . CYS A 1 222 ? -36.449 -6.047 47.090 1.00 84.81 222 CYS A C 1
ATOM 1835 O O . CYS A 1 222 ? -35.525 -5.768 46.322 1.00 84.81 222 CYS A O 1
ATOM 1837 N N . ILE A 1 223 ? -36.212 -6.482 48.334 1.00 86.00 223 ILE A N 1
ATOM 1838 C CA . ILE A 1 223 ? -34.862 -6.656 48.896 1.00 86.00 223 ILE A CA 1
ATOM 1839 C C . ILE A 1 223 ? -34.061 -7.703 48.111 1.00 86.00 223 ILE A C 1
ATOM 1841 O O . ILE A 1 223 ? -32.873 -7.493 47.854 1.00 86.00 223 ILE A O 1
ATOM 1845 N N . SER A 1 224 ? -34.689 -8.812 47.704 1.00 85.62 224 SER A N 1
ATOM 1846 C CA . SER A 1 224 ? -34.035 -9.852 46.904 1.00 85.62 224 SER A CA 1
ATOM 1847 C C . SER A 1 224 ? -33.565 -9.299 45.559 1.00 85.62 224 SER A C 1
ATOM 1849 O O . SER A 1 224 ? -32.390 -9.429 45.220 1.00 85.62 224 SER A O 1
ATOM 1851 N N . ARG A 1 225 ? -34.441 -8.591 44.834 1.00 83.00 225 ARG A N 1
ATOM 1852 C CA . ARG A 1 225 ? -34.113 -7.976 43.535 1.00 83.00 225 ARG A CA 1
ATOM 1853 C C . ARG A 1 225 ? -33.008 -6.928 43.643 1.00 83.00 225 ARG A C 1
ATOM 1855 O O . ARG A 1 225 ? -32.146 -6.851 42.765 1.00 83.00 225 ARG A O 1
ATOM 1862 N N . VAL A 1 226 ? -33.006 -6.135 44.716 1.00 80.75 226 VAL A N 1
ATOM 1863 C CA . VAL A 1 226 ? -31.937 -5.163 44.993 1.00 80.75 226 VAL A CA 1
ATOM 1864 C C . VAL A 1 226 ? -30.607 -5.878 45.242 1.00 80.75 226 VAL A C 1
ATOM 1866 O O . VAL A 1 226 ? -29.602 -5.523 44.630 1.00 80.75 226 VAL A O 1
ATOM 1869 N N . ASN A 1 227 ? -30.593 -6.921 46.074 1.00 80.31 227 ASN A N 1
ATOM 1870 C CA . ASN A 1 227 ? -29.372 -7.675 46.365 1.00 80.31 227 ASN A CA 1
ATOM 1871 C C . ASN A 1 227 ? -28.817 -8.393 45.124 1.00 80.31 227 ASN A C 1
ATOM 1873 O O . ASN A 1 227 ? -27.601 -8.427 44.936 1.00 80.31 227 ASN A O 1
ATOM 1877 N N . ASP A 1 228 ? -29.680 -8.941 44.268 1.00 79.44 228 ASP A N 1
ATOM 1878 C CA . ASP A 1 228 ? -29.252 -9.577 43.019 1.00 79.44 228 ASP A CA 1
ATOM 1879 C C . ASP A 1 228 ? -28.717 -8.560 42.009 1.00 79.44 228 ASP A C 1
ATOM 1881 O O . ASP A 1 228 ? -27.721 -8.832 41.341 1.00 79.44 228 ASP A O 1
ATOM 1885 N N . SER A 1 229 ? -29.297 -7.358 41.959 1.00 69.25 229 SER A N 1
ATOM 1886 C CA . SER A 1 229 ? -28.791 -6.269 41.115 1.00 69.25 229 SER A CA 1
ATOM 1887 C C . SER A 1 229 ? -27.389 -5.819 41.539 1.00 69.25 229 SER A C 1
ATOM 1889 O O . SER A 1 229 ? -26.568 -5.513 40.681 1.00 69.25 229 SER A O 1
ATOM 1891 N N . CYS A 1 230 ? -27.074 -5.839 42.838 1.00 66.69 230 CYS A N 1
ATOM 1892 C CA . CYS A 1 230 ? -25.747 -5.484 43.347 1.00 66.69 230 CYS A CA 1
ATOM 1893 C C . CYS A 1 230 ? -24.664 -6.544 43.060 1.00 66.69 230 CYS A C 1
ATOM 1895 O O . CYS A 1 230 ? -23.497 -6.183 42.936 1.00 66.69 230 CYS A O 1
ATOM 1897 N N . LYS A 1 231 ? -25.015 -7.831 42.900 1.00 67.19 231 LYS A N 1
ATOM 1898 C CA . LYS A 1 231 ? -24.037 -8.911 42.623 1.00 67.19 231 LYS A CA 1
ATOM 1899 C C . LYS A 1 231 ? -23.335 -8.789 41.269 1.00 67.19 231 LYS A C 1
ATOM 1901 O O . LYS A 1 231 ? -22.263 -9.353 41.094 1.00 67.19 231 LYS A O 1
ATOM 1906 N N . TYR A 1 232 ? -23.935 -8.094 40.303 1.00 55.72 232 TYR A N 1
ATOM 1907 C CA . TYR A 1 232 ? -23.360 -7.939 38.962 1.00 55.72 232 TYR A CA 1
ATOM 1908 C C . TYR A 1 232 ? -22.313 -6.818 38.864 1.00 55.72 232 TYR A C 1
ATOM 1910 O O . TYR A 1 232 ? -21.685 -6.677 37.815 1.00 55.72 232 TYR A O 1
ATOM 1918 N N . PHE A 1 233 ? -22.121 -6.034 39.931 1.00 53.12 233 PHE A N 1
ATOM 1919 C CA . PHE A 1 233 ? -21.235 -4.862 39.942 1.00 53.12 233 PHE A CA 1
ATOM 1920 C C . PHE A 1 233 ? -20.116 -4.916 41.001 1.00 53.12 233 PHE A C 1
ATOM 1922 O O . PHE A 1 233 ? -19.308 -3.989 41.060 1.00 53.12 233 PHE A O 1
ATOM 1929 N N . SER A 1 234 ? -20.047 -5.986 41.804 1.00 48.78 234 SER A N 1
ATOM 1930 C CA . SER A 1 234 ? -18.990 -6.274 42.792 1.00 48.78 234 SER A CA 1
ATOM 1931 C C . SER A 1 234 ? -17.974 -7.278 42.261 1.00 48.78 234 SER A C 1
ATOM 1933 O O . SER A 1 234 ? -16.759 -7.027 42.410 1.00 48.78 234 SER A O 1
#